Protein AF-D5DKE1-F1 (afdb_monomer_lite)

Foldseek 3Di:
DKDDKDKFFQAPQQKTADDPVLCVLLVHDAFFKWKWADDPQKTKTHGDDPPDDDPPRIDIWGQHPRRMTHDDPVNCVVQVPDGGFMKMWMQDPSIIIIGGDDPVCCVPVPPVVVPPFDKFFCAAFKTADDQVRQVVLPHHAFFKWFWWAAPVRWIKIAGDDPDPDDPDNTHGPPDMDGQHPRRMDGDDPVSCVVLVRGGRFMWGWDDDNSMTTTDTDPDPVVVVVVVVVVVVVVVVVVVVD

Radius of gyration: 27.47 Å; chains: 1; bounding box: 60×48×75 Å

Structure (mmCIF, N/CA/C/O backbone):
data_AF-D5DKE1-F1
#
_entry.id   AF-D5DKE1-F1
#
loop_
_atom_site.group_PDB
_atom_site.id
_atom_site.type_symbol
_atom_site.label_atom_id
_atom_site.label_alt_id
_atom_site.label_comp_id
_atom_site.label_asym_id
_atom_site.label_entity_id
_atom_site.label_seq_id
_atom_site.pdbx_PDB_ins_code
_atom_site.Cartn_x
_atom_site.Cartn_y
_atom_site.Cartn_z
_atom_site.occupancy
_atom_site.B_iso_or_equiv
_atom_site.auth_seq_id
_atom_site.auth_comp_id
_atom_site.auth_asym_id
_atom_site.auth_atom_id
_atom_site.pdbx_PDB_model_num
ATOM 1 N N . MET A 1 1 ? 3.052 14.737 -26.002 1.00 47.91 1 MET A N 1
ATOM 2 C CA . MET A 1 1 ? 2.324 13.709 -25.216 1.00 47.91 1 MET A CA 1
ATOM 3 C C . MET A 1 1 ? 3.345 12.983 -24.353 1.00 47.91 1 MET A C 1
ATOM 5 O O . MET A 1 1 ? 4.353 12.572 -24.910 1.00 47.91 1 MET A O 1
ATOM 9 N N . ARG A 1 2 ? 3.145 12.892 -23.031 1.00 56.34 2 ARG A N 1
ATOM 10 C CA . ARG A 1 2 ? 4.043 12.164 -22.113 1.00 56.34 2 ARG A CA 1
ATOM 11 C C . ARG A 1 2 ? 3.396 10.829 -21.758 1.00 56.34 2 ARG A C 1
ATOM 13 O O . ARG A 1 2 ? 2.231 10.823 -21.363 1.00 56.34 2 ARG A O 1
ATOM 20 N N . THR A 1 3 ? 4.108 9.721 -21.933 1.00 72.06 3 THR A N 1
ATOM 21 C CA . THR A 1 3 ? 3.588 8.393 -21.566 1.00 72.06 3 THR A CA 1
ATOM 22 C C . THR A 1 3 ? 3.521 8.198 -20.055 1.00 72.06 3 THR A C 1
ATOM 24 O O . THR A 1 3 ? 4.113 8.950 -19.273 1.00 72.06 3 THR A O 1
ATOM 27 N N . LYS A 1 4 ? 2.793 7.155 -19.637 1.00 75.25 4 LYS A N 1
ATOM 28 C CA . LYS A 1 4 ? 2.893 6.623 -18.279 1.00 75.25 4 LYS A CA 1
ATOM 29 C C . LYS A 1 4 ? 4.349 6.217 -18.014 1.00 75.25 4 LYS A C 1
ATOM 31 O O . LYS A 1 4 ? 5.007 5.669 -18.892 1.00 75.25 4 LYS A O 1
ATOM 36 N N . LYS A 1 5 ? 4.822 6.525 -16.808 1.00 83.38 5 LYS A N 1
ATOM 37 C CA . LYS A 1 5 ? 6.156 6.174 -16.317 1.00 83.38 5 LYS A CA 1
ATOM 38 C C . LYS A 1 5 ? 6.350 4.658 -16.313 1.00 83.38 5 LYS A C 1
ATOM 40 O O . LYS A 1 5 ? 5.493 3.964 -15.768 1.00 83.38 5 LYS A O 1
ATOM 45 N N . GLU A 1 6 ? 7.491 4.198 -16.813 1.00 87.31 6 GLU A N 1
ATOM 46 C CA . GLU A 1 6 ? 7.987 2.832 -16.614 1.00 87.31 6 GLU A CA 1
ATOM 47 C C . GLU A 1 6 ? 9.250 2.865 -15.744 1.00 87.31 6 GLU A C 1
ATOM 49 O O . GLU A 1 6 ? 10.017 3.829 -15.788 1.00 87.31 6 GLU A O 1
ATOM 54 N N . GLU A 1 7 ? 9.451 1.840 -14.919 1.00 89.81 7 GLU A N 1
ATOM 55 C CA . GLU A 1 7 ? 10.637 1.703 -14.066 1.00 89.81 7 GLU A CA 1
ATOM 56 C C . GLU A 1 7 ? 11.422 0.462 -14.491 1.00 89.81 7 GLU A C 1
ATOM 58 O O . GLU A 1 7 ? 10.843 -0.606 -14.693 1.00 89.81 7 GLU A O 1
ATOM 63 N N . CYS A 1 8 ? 12.743 0.580 -14.599 1.00 88.88 8 CYS A N 1
ATOM 64 C CA . CYS A 1 8 ? 13.607 -0.577 -14.802 1.00 88.88 8 CYS A CA 1
ATOM 65 C C . CYS A 1 8 ? 14.885 -0.469 -13.970 1.00 88.88 8 CYS A C 1
ATOM 67 O O . CYS A 1 8 ? 15.198 0.579 -13.405 1.00 88.88 8 CYS A O 1
ATOM 69 N N . ILE A 1 9 ? 15.580 -1.595 -13.840 1.00 90.38 9 ILE A N 1
ATOM 70 C CA . ILE A 1 9 ? 16.804 -1.720 -13.052 1.00 90.38 9 ILE A CA 1
ATOM 71 C C . ILE A 1 9 ? 17.995 -1.714 -14.006 1.00 90.38 9 ILE A C 1
ATOM 73 O O . ILE A 1 9 ? 17.959 -2.374 -15.047 1.00 90.38 9 ILE A O 1
ATOM 77 N N . ILE A 1 10 ? 19.051 -0.993 -13.635 1.00 91.19 10 ILE A N 1
ATOM 78 C CA . ILE A 1 10 ? 20.347 -1.082 -14.306 1.00 91.19 10 ILE A CA 1
ATOM 79 C C . ILE A 1 10 ? 20.991 -2.412 -13.928 1.00 91.19 10 ILE A C 1
ATOM 81 O O . ILE A 1 10 ? 21.231 -2.674 -12.752 1.00 91.19 10 ILE A O 1
ATOM 85 N N . ASP A 1 11 ? 21.290 -3.259 -14.906 1.00 90.56 11 ASP A N 1
ATOM 86 C CA . ASP A 1 11 ? 21.956 -4.528 -14.615 1.00 90.56 11 ASP A CA 1
ATOM 87 C C . ASP A 1 11 ?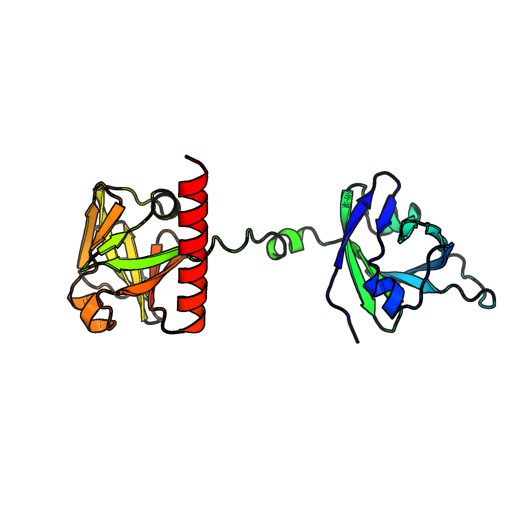 23.456 -4.360 -14.300 1.00 90.56 11 ASP A C 1
ATOM 89 O O . ASP A 1 11 ? 24.031 -3.274 -14.403 1.00 90.56 11 ASP A O 1
ATOM 93 N N . GLU A 1 12 ? 24.121 -5.457 -13.934 1.00 92.25 12 GLU A N 1
ATOM 94 C CA . GLU A 1 12 ? 25.559 -5.471 -13.616 1.00 92.25 12 GLU A CA 1
ATOM 95 C C . GLU A 1 12 ? 26.450 -4.917 -14.739 1.00 92.25 12 GLU A C 1
ATOM 97 O O . GLU A 1 12 ? 27.535 -4.394 -14.480 1.00 92.25 12 GLU A O 1
ATOM 102 N N . MET A 1 13 ? 25.992 -4.992 -15.992 1.00 91.50 13 MET A N 1
ATOM 103 C CA . MET A 1 13 ? 26.720 -4.515 -17.167 1.00 91.50 13 MET A CA 1
ATOM 104 C C . MET A 1 13 ? 26.411 -3.049 -17.505 1.00 91.50 13 MET A C 1
ATOM 106 O O . MET A 1 13 ? 26.960 -2.510 -18.470 1.00 91.50 13 MET A O 1
ATOM 110 N N . GLY A 1 14 ? 25.557 -2.380 -16.728 1.00 92.00 14 GLY A N 1
ATOM 111 C CA . GLY A 1 14 ? 25.112 -1.020 -17.008 1.00 92.00 14 GLY A CA 1
ATOM 112 C C . GLY A 1 14 ? 24.054 -0.945 -18.108 1.00 92.00 14 GLY A C 1
ATOM 113 O O . GLY A 1 14 ? 23.941 0.095 -18.756 1.00 92.00 14 GLY A O 1
ATOM 114 N N . ARG A 1 15 ? 23.323 -2.035 -18.375 1.00 95.88 15 ARG A N 1
ATOM 115 C CA . ARG A 1 15 ? 22.241 -2.057 -19.365 1.00 95.88 15 ARG A CA 1
ATOM 116 C C . ARG A 1 15 ? 20.899 -1.739 -18.726 1.00 95.88 15 ARG A C 1
ATOM 118 O O . ARG A 1 15 ? 20.645 -2.118 -17.586 1.00 95.88 15 ARG A O 1
ATOM 125 N N . VAL A 1 16 ? 20.023 -1.120 -19.508 1.00 96.00 16 VAL A N 1
ATOM 126 C CA . VAL A 1 16 ? 18.613 -0.898 -19.167 1.00 96.00 16 VAL A CA 1
ATOM 127 C C . VAL A 1 16 ? 17.716 -1.529 -20.220 1.00 96.00 16 VAL A C 1
ATOM 129 O O . VAL A 1 16 ? 18.059 -1.545 -21.402 1.00 96.00 16 VAL A O 1
ATOM 132 N N . PHE A 1 17 ? 16.575 -2.063 -19.790 1.00 95.75 17 PHE A N 1
ATOM 133 C CA . PHE A 1 17 ? 15.553 -2.606 -20.682 1.00 95.75 17 PHE A CA 1
ATOM 134 C C . PHE A 1 17 ? 14.634 -1.488 -21.179 1.00 95.75 17 PHE A C 1
ATOM 136 O O . PHE A 1 17 ? 14.123 -0.707 -20.373 1.00 95.75 17 PHE A O 1
ATOM 143 N N . LEU A 1 18 ? 14.416 -1.430 -22.493 1.00 93.88 18 LEU A N 1
ATOM 144 C CA . LEU A 1 18 ? 13.493 -0.509 -23.144 1.00 93.88 18 LEU A CA 1
ATOM 145 C C . LEU A 1 18 ? 12.131 -1.201 -23.324 1.00 93.88 18 LEU A C 1
ATOM 147 O O . LEU A 1 18 ? 12.044 -2.200 -24.044 1.00 93.88 18 LEU A O 1
ATOM 151 N N . PRO A 1 19 ? 11.054 -0.696 -22.693 1.00 93.62 19 PRO A N 1
ATOM 152 C CA . PRO A 1 19 ? 9.725 -1.279 -22.824 1.00 93.62 19 PRO A CA 1
ATOM 153 C C . PRO A 1 19 ? 9.267 -1.348 -24.281 1.00 93.62 19 PRO A C 1
ATOM 155 O O . PRO A 1 19 ? 9.413 -0.388 -25.036 1.00 93.62 19 PRO A O 1
ATOM 158 N N . SER A 1 20 ? 8.625 -2.452 -24.661 1.00 89.69 20 SER A N 1
ATOM 159 C CA . SER A 1 20 ? 8.112 -2.668 -26.021 1.00 89.69 20 SER A CA 1
ATOM 160 C C . SER A 1 20 ? 7.147 -1.569 -26.477 1.00 89.69 20 SER A C 1
ATOM 162 O O . SER A 1 20 ? 7.215 -1.134 -27.622 1.00 89.69 20 SER A O 1
ATOM 164 N N . LEU A 1 21 ? 6.308 -1.049 -25.575 1.00 90.88 21 LEU A N 1
ATOM 165 C CA . LEU A 1 21 ? 5.453 0.105 -25.869 1.00 90.88 21 LEU A CA 1
ATOM 166 C C . LEU A 1 21 ? 6.270 1.363 -26.202 1.00 90.88 21 LEU A C 1
ATOM 168 O O . LEU A 1 21 ? 5.876 2.141 -27.064 1.00 90.88 21 LEU A O 1
ATOM 172 N N . PHE A 1 22 ? 7.398 1.588 -25.528 1.00 93.38 22 PHE A N 1
ATOM 173 C CA . PHE A 1 22 ? 8.221 2.774 -25.769 1.00 93.38 22 PHE A CA 1
ATOM 174 C C . PHE A 1 22 ? 8.930 2.655 -27.110 1.00 93.38 22 PHE A C 1
ATOM 176 O O . PHE A 1 22 ? 8.852 3.589 -27.896 1.00 93.38 22 PHE A O 1
ATOM 183 N N . MET A 1 23 ? 9.479 1.473 -27.406 1.00 91.50 23 MET A N 1
ATOM 184 C CA . MET A 1 23 ? 10.037 1.131 -28.717 1.00 91.50 23 MET A CA 1
ATOM 185 C C . MET A 1 23 ? 9.029 1.402 -29.848 1.00 91.50 23 MET A C 1
ATOM 187 O O . MET A 1 23 ? 9.354 2.080 -30.818 1.00 91.50 23 MET A O 1
ATOM 191 N N . GLN A 1 24 ? 7.768 0.979 -29.687 1.00 91.06 24 GLN A N 1
ATOM 192 C CA . GLN A 1 24 ? 6.697 1.256 -30.655 1.00 91.06 24 GLN A CA 1
ATOM 193 C C . GLN A 1 24 ? 6.408 2.755 -30.818 1.00 91.06 24 GLN A C 1
ATOM 195 O O . GLN A 1 24 ? 6.237 3.237 -31.937 1.00 91.06 24 GLN A O 1
ATOM 200 N N . LEU A 1 25 ? 6.343 3.504 -29.714 1.00 89.94 25 LEU A N 1
ATOM 201 C CA . LEU A 1 25 ? 6.021 4.935 -29.733 1.00 89.94 25 LEU A CA 1
ATOM 202 C C . LEU A 1 25 ? 7.147 5.801 -30.307 1.00 89.94 25 LEU A C 1
ATOM 204 O O . LEU A 1 25 ? 6.865 6.872 -30.843 1.00 89.94 25 LEU A O 1
ATOM 208 N N . THR A 1 26 ? 8.393 5.348 -30.199 1.00 90.25 26 THR A N 1
ATOM 209 C CA . THR A 1 26 ? 9.572 6.022 -30.759 1.00 90.25 26 THR A CA 1
ATOM 210 C C . THR A 1 26 ? 10.018 5.428 -32.093 1.00 90.25 26 THR A C 1
ATOM 212 O O . THR A 1 26 ? 10.999 5.896 -32.658 1.00 90.25 26 THR A O 1
ATOM 215 N N . LYS A 1 27 ? 9.300 4.417 -32.608 1.00 92.75 27 LYS A N 1
ATOM 216 C CA . LYS A 1 27 ? 9.634 3.680 -33.841 1.00 92.75 27 LYS A CA 1
ATOM 217 C C . LYS A 1 27 ? 11.057 3.107 -33.828 1.00 92.75 27 LYS A C 1
ATOM 219 O O . LYS A 1 27 ? 11.714 3.084 -34.860 1.00 92.75 27 LYS A O 1
ATOM 224 N N . LEU A 1 28 ? 11.517 2.690 -32.652 1.00 92.38 28 LEU A N 1
ATOM 225 C CA . LEU A 1 28 ? 12.786 1.994 -32.488 1.00 92.38 28 LEU A CA 1
ATOM 226 C C . LEU A 1 28 ? 12.558 0.487 -32.581 1.00 92.38 28 LEU A C 1
ATOM 228 O O . LEU A 1 28 ? 11.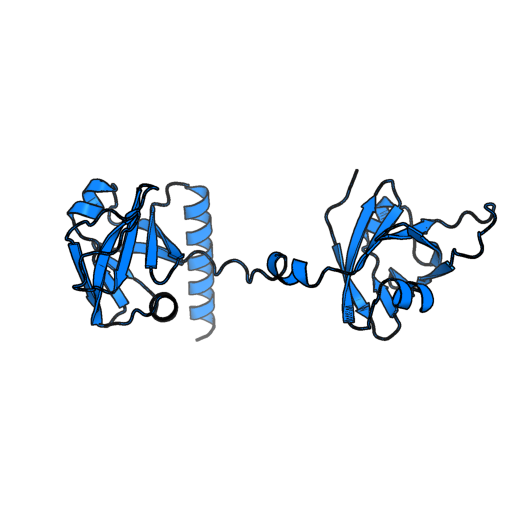559 -0.038 -32.081 1.00 92.38 28 LEU A O 1
ATOM 232 N N . GLU A 1 29 ? 13.532 -0.211 -33.144 1.00 93.94 29 GLU A N 1
ATOM 233 C CA . GLU A 1 29 ? 13.587 -1.660 -33.255 1.00 93.94 29 GLU A CA 1
ATOM 234 C C . GLU A 1 29 ? 14.881 -2.217 -32.644 1.00 93.94 29 GLU A C 1
ATOM 236 O O . GLU A 1 29 ? 15.844 -1.512 -32.331 1.00 93.94 29 GLU A O 1
ATOM 241 N N . THR A 1 30 ? 14.907 -3.528 -32.410 1.00 93.50 30 THR A N 1
ATOM 242 C CA . THR A 1 30 ? 16.146 -4.202 -32.009 1.00 93.50 30 THR A CA 1
ATOM 243 C C . THR A 1 30 ? 17.182 -4.088 -33.123 1.00 93.50 30 THR A C 1
ATOM 245 O O . THR A 1 30 ? 16.852 -4.279 -34.290 1.00 93.50 30 THR A O 1
ATOM 248 N N . ASN A 1 31 ? 18.445 -3.905 -32.749 1.00 93.00 31 ASN A N 1
ATOM 249 C CA . ASN A 1 31 ? 19.592 -3.614 -33.614 1.00 93.00 31 ASN A CA 1
ATOM 250 C C . ASN A 1 31 ? 19.672 -2.179 -34.151 1.00 93.00 31 ASN A C 1
ATOM 252 O O . ASN A 1 31 ? 20.683 -1.845 -34.775 1.00 93.00 31 ASN A O 1
ATOM 256 N N . ASP A 1 32 ? 18.704 -1.313 -33.843 1.00 92.75 32 ASP A N 1
ATOM 257 C CA . ASP A 1 32 ? 18.836 0.107 -34.154 1.00 92.75 32 ASP A CA 1
ATOM 258 C C . ASP A 1 32 ? 20.006 0.726 -33.394 1.00 92.75 32 ASP A C 1
ATOM 260 O O . ASP A 1 32 ? 20.288 0.399 -32.233 1.00 92.75 32 ASP A O 1
ATOM 264 N N . LYS A 1 33 ? 20.686 1.659 -34.063 1.00 91.88 33 LYS A N 1
ATOM 265 C CA . LYS A 1 33 ? 21.630 2.564 -33.418 1.00 91.88 33 LYS A CA 1
ATOM 266 C C . LYS A 1 33 ? 20.863 3.759 -32.876 1.00 91.88 33 LYS A C 1
ATOM 268 O O . LYS A 1 33 ? 20.107 4.409 -33.592 1.00 91.88 33 LYS A O 1
ATOM 273 N N . VAL A 1 34 ? 21.135 4.092 -31.628 1.00 92.25 34 VAL A N 1
ATOM 274 C CA . VAL A 1 34 ? 20.576 5.262 -30.965 1.00 92.25 34 VAL A CA 1
ATOM 275 C C . VAL A 1 34 ? 21.680 6.104 -30.359 1.00 92.25 34 VAL A C 1
ATOM 277 O O . VAL A 1 34 ? 22.756 5.608 -30.001 1.00 92.25 34 VAL A O 1
ATOM 280 N N . PHE A 1 35 ? 21.398 7.389 -30.236 1.00 89.6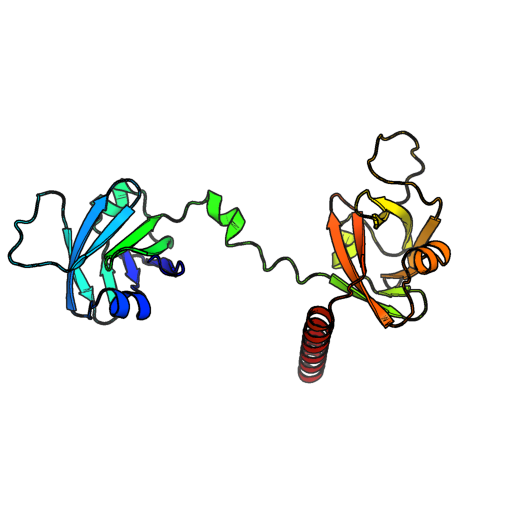9 35 PHE A N 1
ATOM 281 C CA . PHE A 1 35 ? 22.220 8.318 -29.494 1.00 89.69 35 PHE A CA 1
ATOM 282 C C . PHE A 1 35 ? 21.782 8.377 -28.037 1.00 89.69 35 PHE A C 1
ATOM 284 O O . PHE A 1 35 ? 20.592 8.458 -27.745 1.00 89.69 35 PHE A O 1
ATOM 291 N N . LEU A 1 36 ? 22.761 8.406 -27.135 1.00 91.06 36 LEU A N 1
ATOM 292 C CA . LEU A 1 36 ? 22.582 8.800 -25.749 1.00 91.06 36 LEU A CA 1
ATOM 293 C C . LEU A 1 36 ? 23.268 10.137 -25.515 1.00 91.06 36 LEU A C 1
ATOM 295 O O . LEU A 1 36 ? 24.461 10.285 -25.797 1.00 91.06 36 LEU A O 1
ATOM 299 N N . ARG A 1 37 ? 22.525 11.091 -24.960 1.00 86.06 37 ARG A N 1
ATOM 300 C CA . ARG A 1 37 ? 23.049 12.404 -24.575 1.00 86.06 37 ARG A CA 1
ATOM 301 C C . ARG A 1 37 ? 22.497 12.848 -23.228 1.00 86.06 37 ARG A C 1
ATOM 303 O O . ARG A 1 37 ? 21.360 12.531 -22.889 1.00 86.06 37 ARG A O 1
ATOM 310 N N . SER A 1 38 ? 23.311 13.596 -22.495 1.00 84.88 38 SER A N 1
ATOM 311 C CA . SER A 1 38 ? 22.908 14.300 -21.278 1.00 84.88 38 SER A CA 1
ATOM 312 C C . SER A 1 38 ? 22.144 15.579 -21.645 1.00 84.88 38 SER A C 1
ATOM 314 O O . SER A 1 38 ? 22.505 16.271 -22.600 1.00 84.88 38 SER A O 1
ATOM 316 N N . CYS A 1 39 ? 21.059 15.860 -20.927 1.00 80.06 39 CYS A N 1
ATOM 317 C CA . CYS A 1 39 ? 20.238 17.059 -21.061 1.00 80.06 39 CYS A CA 1
ATOM 318 C C . CYS A 1 39 ? 19.597 17.364 -19.703 1.00 80.06 39 CYS A C 1
ATOM 320 O O . CYS A 1 39 ? 18.639 16.697 -19.310 1.00 80.06 39 CYS A O 1
ATOM 322 N N . ASP A 1 40 ? 20.132 18.352 -18.984 1.00 81.75 40 ASP A N 1
ATOM 323 C CA . ASP A 1 40 ? 19.776 18.629 -17.587 1.00 81.75 40 ASP A CA 1
ATOM 324 C C . ASP A 1 40 ? 19.804 17.332 -16.744 1.00 81.75 40 ASP A C 1
ATOM 326 O O . ASP A 1 40 ? 20.755 16.549 -16.816 1.00 81.75 40 ASP A O 1
ATOM 330 N N . ASP A 1 41 ? 18.728 17.044 -16.014 1.00 81.31 41 ASP A N 1
ATOM 331 C CA . ASP A 1 41 ? 18.575 15.847 -15.179 1.00 81.31 41 ASP A CA 1
ATOM 332 C C . ASP A 1 41 ? 18.213 14.570 -15.969 1.00 81.31 41 ASP A C 1
ATOM 334 O O . ASP A 1 41 ? 17.868 13.544 -15.374 1.00 81.31 41 ASP A O 1
ATOM 338 N N . TRP A 1 42 ? 18.276 14.603 -17.304 1.00 88.19 42 TRP A N 1
ATOM 339 C CA . TRP A 1 42 ? 17.808 13.522 -18.170 1.00 88.19 42 TRP A CA 1
ATOM 340 C C . TRP A 1 42 ? 18.891 12.990 -19.103 1.00 88.19 42 TRP A C 1
ATOM 342 O O . TRP A 1 42 ? 19.618 13.732 -19.760 1.00 88.19 42 TRP A O 1
ATOM 352 N N . ILE A 1 43 ? 18.911 11.671 -19.251 1.00 90.56 43 ILE A N 1
ATOM 353 C CA . ILE A 1 43 ? 19.578 10.979 -20.346 1.00 90.56 43 ILE A CA 1
ATOM 354 C C . ILE A 1 43 ? 18.540 10.750 -21.442 1.00 90.56 43 ILE A C 1
ATOM 356 O O . ILE A 1 43 ? 17.531 10.079 -21.229 1.00 90.56 43 ILE A O 1
ATOM 360 N N . ILE A 1 44 ? 18.785 11.305 -22.621 1.00 90.19 44 ILE A N 1
ATOM 361 C CA . ILE A 1 44 ? 17.916 11.160 -23.790 1.00 90.19 44 ILE A CA 1
ATOM 362 C C . ILE A 1 44 ? 18.443 10.015 -24.647 1.00 90.19 44 ILE A C 1
ATOM 364 O O . ILE A 1 44 ? 19.639 9.968 -24.926 1.00 90.19 44 ILE A O 1
ATOM 368 N N . ILE A 1 45 ? 17.544 9.126 -25.062 1.00 92.75 45 ILE A N 1
ATOM 369 C CA . ILE A 1 45 ? 17.766 8.010 -25.977 1.00 92.75 45 ILE A CA 1
ATOM 370 C C . ILE A 1 45 ? 16.890 8.261 -27.208 1.00 92.75 45 ILE A C 1
ATOM 372 O O . ILE A 1 45 ? 15.659 8.246 -27.119 1.00 92.75 45 ILE A O 1
ATOM 376 N N . ASP A 1 46 ? 17.528 8.515 -28.345 1.00 87.06 46 ASP A N 1
ATOM 377 C CA . ASP A 1 46 ? 16.838 8.883 -29.583 1.00 87.06 46 ASP A CA 1
ATOM 378 C C . ASP A 1 46 ? 17.488 8.239 -30.809 1.00 87.06 46 ASP A C 1
ATOM 380 O O . ASP A 1 46 ? 18.646 7.813 -30.765 1.00 87.06 46 ASP A O 1
ATOM 384 N N . HIS A 1 47 ? 16.740 8.169 -31.905 1.00 83.88 47 HIS A N 1
ATOM 385 C CA . HIS A 1 47 ? 17.198 7.596 -33.158 1.00 83.88 47 HIS A CA 1
ATOM 386 C C . HIS A 1 47 ? 18.467 8.298 -33.660 1.00 83.88 47 HIS A C 1
ATOM 388 O O . HIS A 1 47 ? 18.593 9.524 -33.633 1.00 83.88 47 HIS A O 1
ATOM 394 N N . HIS A 1 48 ? 19.416 7.508 -34.154 1.00 75.19 48 HIS A N 1
ATOM 395 C CA . HIS A 1 48 ? 20.600 8.031 -34.814 1.00 75.19 48 HIS A CA 1
ATOM 396 C C . HIS A 1 48 ? 20.334 8.259 -36.302 1.00 75.19 48 HIS A C 1
ATOM 398 O O . HIS A 1 48 ? 20.258 7.298 -37.064 1.00 75.19 48 HIS A O 1
ATOM 404 N N . ASP A 1 49 ? 20.233 9.512 -36.750 1.00 70.19 49 ASP A N 1
ATOM 405 C CA . ASP A 1 49 ? 20.350 9.823 -38.181 1.00 70.19 49 ASP A CA 1
ATOM 406 C C . ASP A 1 49 ? 21.837 9.862 -38.564 1.00 70.19 49 ASP A C 1
ATOM 408 O O . ASP A 1 49 ? 22.597 10.694 -38.066 1.00 70.19 49 ASP A O 1
ATOM 412 N N . GLU A 1 50 ? 22.264 8.942 -39.435 1.00 66.19 50 GLU A N 1
ATOM 413 C CA . GLU A 1 50 ? 23.657 8.830 -39.889 1.00 66.19 50 GLU A CA 1
ATOM 414 C C . GLU A 1 50 ? 24.170 10.073 -40.636 1.00 66.19 50 GLU A C 1
ATOM 416 O O . GLU A 1 50 ? 25.379 10.234 -40.794 1.00 66.19 50 GLU A O 1
ATOM 421 N N . ASN A 1 51 ? 23.275 10.987 -41.020 1.00 66.38 51 ASN A N 1
ATOM 422 C CA . ASN A 1 51 ? 23.612 12.233 -41.704 1.00 66.38 51 ASN A CA 1
ATOM 423 C C . ASN A 1 51 ? 23.861 13.420 -40.758 1.00 66.38 51 ASN A C 1
ATOM 425 O O . ASN A 1 51 ? 24.247 14.495 -41.222 1.00 66.38 51 ASN A O 1
ATOM 429 N N . VAL A 1 52 ? 23.646 13.260 -39.447 1.00 58.84 52 VAL A N 1
ATOM 430 C CA . VAL A 1 52 ? 23.831 14.337 -38.464 1.00 58.84 52 VAL A CA 1
ATOM 431 C C . VAL A 1 52 ? 25.220 14.222 -37.824 1.00 58.84 52 VAL A C 1
ATOM 433 O O . VAL A 1 52 ? 25.526 13.198 -37.210 1.00 58.84 52 VAL A O 1
ATOM 436 N N . PRO A 1 53 ? 26.082 15.258 -37.924 1.00 58.81 53 PRO A N 1
ATOM 437 C CA . PRO A 1 53 ? 27.380 15.263 -37.263 1.00 58.81 53 PRO A CA 1
ATOM 438 C C . PRO A 1 53 ? 27.213 15.066 -35.760 1.00 58.81 53 PRO A C 1
ATOM 440 O O . PRO A 1 53 ? 26.493 15.820 -35.109 1.00 58.81 53 PRO A O 1
ATOM 443 N N . VAL A 1 54 ? 27.896 14.064 -35.216 1.00 61.34 54 VAL A N 1
ATOM 444 C CA . VAL A 1 54 ? 27.804 13.697 -33.802 1.00 61.34 54 VAL A CA 1
ATOM 445 C C . VAL A 1 54 ? 28.703 14.628 -32.988 1.00 61.34 54 VAL A C 1
ATOM 447 O O . VAL A 1 54 ? 29.927 14.567 -33.135 1.00 61.34 54 VAL A O 1
ATOM 450 N N . PRO A 1 55 ? 28.155 15.498 -32.125 1.00 63.59 55 PRO A N 1
ATOM 451 C CA . PRO A 1 55 ? 28.954 16.252 -31.173 1.00 63.59 55 PRO A CA 1
ATOM 452 C C . PRO A 1 55 ? 29.726 15.304 -30.245 1.00 63.59 55 PRO A C 1
ATOM 454 O O . PRO A 1 55 ? 29.258 14.217 -29.913 1.00 63.59 55 PRO A O 1
ATOM 457 N N . SER A 1 56 ? 30.882 15.745 -29.750 1.00 59.88 56 SER A N 1
ATOM 458 C CA . SER A 1 56 ? 31.798 14.948 -28.913 1.00 59.88 56 SER A CA 1
ATOM 459 C C . SER A 1 56 ? 31.202 14.394 -27.608 1.00 59.88 56 SER A C 1
ATOM 461 O O . SER A 1 56 ? 31.802 13.524 -26.985 1.00 59.88 56 SER A O 1
ATOM 463 N N . HIS A 1 57 ? 30.037 14.888 -27.189 1.00 65.25 57 HIS A N 1
ATOM 464 C CA . HIS A 1 57 ? 29.335 14.523 -25.957 1.00 65.25 57 HIS A CA 1
ATOM 465 C C . HIS A 1 57 ? 28.154 13.560 -26.180 1.00 65.25 57 HIS A C 1
ATOM 467 O O . HIS A 1 57 ? 27.387 13.308 -25.250 1.00 65.25 57 HIS A O 1
ATOM 473 N N . ILE A 1 58 ? 27.989 13.026 -27.395 1.00 75.69 58 ILE A N 1
ATOM 474 C CA . ILE A 1 58 ? 26.939 12.056 -27.716 1.00 75.69 58 ILE A CA 1
ATOM 475 C C . ILE A 1 58 ? 27.539 10.654 -27.876 1.00 75.69 58 ILE A C 1
ATOM 477 O O . ILE A 1 58 ? 28.539 10.449 -28.563 1.00 75.69 58 ILE A O 1
ATOM 481 N N . PHE A 1 59 ? 26.902 9.662 -27.256 1.00 86.06 59 PHE A N 1
ATOM 482 C CA . PHE A 1 59 ? 27.299 8.260 -27.342 1.00 86.06 59 PHE A CA 1
ATOM 483 C C . PHE A 1 59 ? 26.385 7.496 -28.287 1.00 86.06 59 PHE A C 1
ATOM 485 O O . PHE A 1 59 ? 25.172 7.596 -28.177 1.00 86.06 59 PHE A O 1
ATOM 492 N N . ILE A 1 60 ? 26.947 6.663 -29.158 1.00 89.94 60 ILE A N 1
ATOM 493 C CA . ILE A 1 60 ? 26.160 5.772 -30.018 1.00 89.94 60 ILE A CA 1
ATOM 494 C C . ILE A 1 60 ? 26.128 4.384 -29.392 1.00 89.94 60 ILE A C 1
ATOM 496 O O . ILE A 1 60 ? 27.177 3.845 -29.016 1.00 89.94 60 ILE A O 1
ATOM 500 N N . ARG A 1 61 ? 24.944 3.787 -29.275 1.00 93.69 61 ARG A N 1
ATOM 501 C CA . ARG A 1 61 ? 24.774 2.400 -28.829 1.00 93.69 61 ARG A CA 1
ATOM 502 C C . ARG A 1 61 ? 23.739 1.690 -29.676 1.00 93.69 61 ARG A C 1
ATOM 504 O O . ARG A 1 61 ? 22.825 2.309 -30.200 1.00 93.69 61 ARG A O 1
ATOM 511 N N . THR A 1 62 ? 23.899 0.381 -29.775 1.00 95.00 62 THR A N 1
ATOM 512 C CA . THR A 1 62 ? 22.940 -0.494 -30.438 1.00 95.00 62 THR A CA 1
ATOM 513 C C . THR A 1 62 ? 21.986 -1.068 -29.402 1.00 95.00 62 THR A C 1
ATOM 515 O O . THR A 1 62 ? 22.429 -1.498 -28.333 1.00 95.00 62 THR A O 1
ATOM 518 N N . ILE A 1 63 ? 20.694 -1.077 -29.720 1.00 95.81 63 ILE A N 1
ATOM 519 C CA . ILE A 1 63 ? 19.686 -1.794 -28.941 1.00 95.81 63 ILE A CA 1
ATOM 520 C C . ILE A 1 63 ? 19.870 -3.285 -29.216 1.00 95.81 63 ILE A C 1
ATOM 522 O O . ILE A 1 63 ? 19.848 -3.710 -30.367 1.00 95.81 63 ILE A O 1
ATOM 526 N N . ASP A 1 64 ? 20.094 -4.093 -28.185 1.00 93.62 64 ASP A N 1
ATOM 527 C CA . ASP A 1 64 ? 20.306 -5.525 -28.380 1.00 93.62 64 ASP A CA 1
ATOM 528 C C . ASP A 1 64 ? 19.005 -6.268 -28.746 1.00 93.62 64 ASP A C 1
ATOM 530 O O . ASP A 1 64 ? 17.901 -5.726 -28.706 1.00 93.62 64 ASP A O 1
ATOM 534 N N . HIS A 1 65 ? 19.132 -7.548 -29.095 1.00 93.75 65 HIS A N 1
ATOM 535 C CA . HIS A 1 65 ?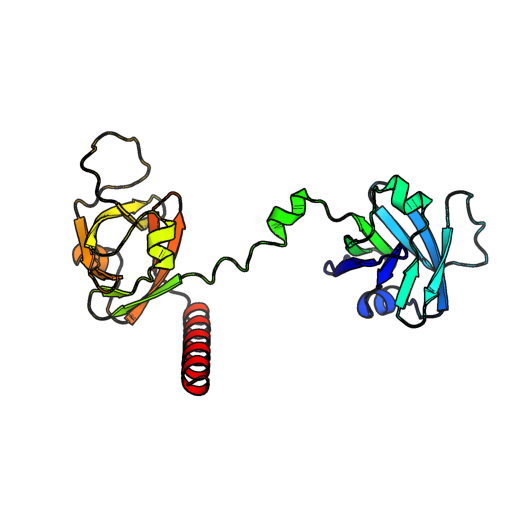 18.006 -8.421 -29.448 1.00 93.75 65 HIS A CA 1
ATOM 536 C C . HIS A 1 65 ? 16.992 -8.641 -28.308 1.00 93.75 65 HIS A C 1
ATOM 538 O O . HIS A 1 65 ? 15.919 -9.188 -28.546 1.00 93.75 65 HIS A O 1
ATOM 544 N N . MET A 1 66 ? 17.324 -8.250 -27.074 1.00 92.31 66 MET A N 1
ATOM 545 C CA . MET A 1 66 ? 16.433 -8.292 -25.912 1.00 92.31 66 MET A CA 1
ATOM 546 C C . MET A 1 66 ? 15.864 -6.905 -25.579 1.00 92.31 66 MET A C 1
ATOM 548 O O . MET A 1 66 ? 15.374 -6.704 -24.468 1.00 92.31 66 MET A O 1
ATOM 552 N N . SER A 1 67 ? 15.950 -5.942 -26.501 1.00 93.44 67 SER A N 1
ATOM 553 C CA . SER A 1 67 ? 15.527 -4.553 -26.299 1.00 93.44 67 SER A CA 1
ATOM 554 C C . SER A 1 67 ? 16.252 -3.856 -25.146 1.00 93.44 67 SER A C 1
ATOM 556 O O . SER A 1 67 ? 15.673 -3.023 -24.450 1.00 93.44 67 SER A O 1
ATOM 558 N N . ARG A 1 68 ? 17.522 -4.191 -24.901 1.00 95.88 68 ARG A N 1
ATOM 559 C CA . ARG A 1 68 ? 18.345 -3.522 -23.887 1.00 95.88 68 ARG A CA 1
ATOM 560 C C . ARG A 1 68 ? 19.381 -2.622 -24.526 1.00 95.88 68 ARG A C 1
ATOM 562 O O . ARG A 1 68 ? 19.884 -2.892 -25.613 1.00 95.88 68 ARG A O 1
ATOM 569 N N . ILE A 1 69 ? 19.776 -1.597 -23.788 1.00 96.25 69 ILE A N 1
ATOM 570 C CA . ILE A 1 69 ? 20.818 -0.665 -24.202 1.00 96.25 69 ILE A CA 1
ATOM 571 C C . ILE A 1 69 ? 21.827 -0.448 -23.083 1.00 96.25 69 ILE A C 1
ATOM 573 O O . ILE A 1 69 ? 21.460 -0.323 -21.919 1.00 96.25 69 ILE A O 1
ATOM 577 N N . VAL A 1 70 ? 23.113 -0.408 -23.437 1.00 95.94 70 VAL A N 1
ATOM 578 C CA . VAL A 1 70 ? 24.205 -0.119 -22.497 1.00 95.94 70 VAL A CA 1
ATOM 579 C C . VAL A 1 70 ? 24.285 1.383 -22.252 1.00 95.94 70 VAL A C 1
ATOM 581 O O . VAL A 1 70 ? 24.574 2.133 -23.182 1.00 95.94 70 VAL A O 1
ATOM 584 N N . ILE A 1 71 ? 24.151 1.817 -21.001 1.00 95.62 71 ILE A N 1
ATOM 585 C CA . ILE A 1 71 ? 24.430 3.200 -20.612 1.00 95.62 71 ILE A CA 1
ATOM 586 C C . ILE A 1 71 ? 25.955 3.372 -20.465 1.00 95.62 71 ILE A C 1
ATOM 588 O O . ILE A 1 71 ? 26.583 2.674 -19.653 1.00 95.62 71 ILE A O 1
ATOM 592 N N . PRO A 1 72 ? 26.587 4.261 -21.260 1.00 93.69 72 PRO A N 1
ATOM 593 C CA . PRO A 1 72 ? 28.017 4.549 -21.181 1.00 93.69 72 PRO A CA 1
ATOM 594 C C . PRO A 1 72 ? 28.466 4.843 -19.751 1.00 93.69 72 PRO A C 1
ATOM 596 O O . PRO A 1 72 ? 27.761 5.513 -19.005 1.00 93.69 72 PRO A O 1
ATOM 599 N N . LYS A 1 73 ? 29.659 4.365 -19.379 1.00 90.94 73 LYS A N 1
ATOM 600 C CA . LYS A 1 73 ? 30.185 4.539 -18.019 1.00 90.94 73 LYS A CA 1
ATOM 601 C C . LYS A 1 73 ? 30.254 6.014 -17.608 1.00 90.94 73 LYS A C 1
ATOM 603 O O . LYS A 1 73 ? 29.815 6.325 -16.519 1.00 90.94 73 LYS A O 1
ATOM 608 N N . SER A 1 74 ? 30.701 6.902 -18.495 1.00 89.38 74 SER A N 1
ATOM 609 C CA . SER A 1 74 ? 30.727 8.348 -18.239 1.00 89.38 74 SER A CA 1
ATOM 610 C C . SER A 1 74 ? 29.342 8.911 -17.913 1.00 89.38 74 SER A C 1
ATOM 612 O O . SER A 1 74 ? 29.196 9.559 -16.892 1.00 89.38 74 SER A O 1
ATOM 614 N N . LEU A 1 75 ? 28.305 8.570 -18.693 1.00 90.38 75 LEU A N 1
ATOM 615 C CA . LEU A 1 75 ? 26.929 8.977 -18.376 1.00 90.38 75 LEU A CA 1
ATOM 616 C C . LEU A 1 75 ? 26.432 8.353 -17.068 1.00 90.38 75 LEU A C 1
ATOM 618 O O . LEU A 1 75 ? 25.636 8.955 -16.363 1.00 90.38 75 LEU A O 1
ATOM 622 N N . ARG A 1 76 ? 26.870 7.141 -16.721 1.00 91.94 76 ARG A N 1
ATOM 623 C CA . ARG A 1 76 ? 26.534 6.572 -15.413 1.00 91.94 76 ARG A CA 1
ATOM 624 C C . ARG A 1 76 ? 27.213 7.328 -14.279 1.00 91.94 76 ARG A C 1
ATOM 626 O O . ARG A 1 76 ? 26.560 7.579 -13.277 1.00 91.94 76 ARG A O 1
ATOM 633 N N . ASP A 1 77 ? 28.471 7.710 -14.449 1.00 89.50 77 ASP A N 1
ATOM 634 C CA . ASP A 1 77 ? 29.227 8.466 -13.455 1.00 89.50 77 ASP A CA 1
ATOM 635 C C . ASP A 1 77 ? 28.625 9.878 -13.271 1.00 89.50 77 ASP A C 1
ATOM 637 O O . ASP A 1 77 ? 28.383 10.280 -12.135 1.00 89.50 77 ASP A O 1
ATOM 641 N N . ASP A 1 78 ? 28.270 10.568 -14.364 1.00 88.06 78 ASP A N 1
ATOM 642 C CA . ASP A 1 78 ? 27.661 11.913 -14.354 1.00 88.06 78 ASP A CA 1
ATOM 643 C C . ASP A 1 78 ? 26.312 11.958 -13.610 1.00 88.06 78 ASP A C 1
ATOM 645 O O . ASP A 1 78 ? 25.978 12.953 -12.971 1.00 88.06 78 ASP A O 1
ATOM 649 N N . TYR A 1 79 ? 25.540 10.870 -13.682 1.00 88.38 79 TYR A N 1
ATOM 650 C CA . TYR A 1 79 ? 24.219 10.737 -13.055 1.00 88.38 79 TYR A CA 1
ATOM 651 C C . TYR A 1 79 ? 24.235 9.846 -11.800 1.00 88.38 79 TYR A C 1
ATOM 653 O O . TYR A 1 79 ? 23.179 9.435 -11.310 1.00 88.38 79 TYR A O 1
ATOM 661 N N . GLU A 1 80 ? 25.425 9.509 -11.294 1.00 90.44 80 GLU A N 1
ATOM 662 C CA . GLU A 1 80 ? 25.652 8.634 -10.136 1.00 90.44 80 GLU A CA 1
ATOM 663 C C . GLU A 1 80 ? 24.903 7.282 -10.199 1.00 90.44 80 GLU A C 1
ATOM 665 O O . GLU A 1 80 ? 24.474 6.744 -9.175 1.00 90.44 80 GLU A O 1
ATOM 670 N N . LEU A 1 81 ? 24.716 6.726 -11.397 1.00 90.88 81 LEU A N 1
ATOM 671 C CA . LEU A 1 81 ? 23.996 5.480 -11.661 1.00 90.88 81 LEU A CA 1
ATOM 672 C C . LEU A 1 81 ? 24.860 4.250 -11.351 1.00 90.88 81 LEU A C 1
ATOM 674 O O . LEU A 1 81 ? 25.830 3.943 -12.054 1.00 90.88 81 LEU A O 1
ATOM 678 N N . LYS A 1 82 ? 24.468 3.486 -10.335 1.00 90.75 82 LYS A N 1
ATOM 679 C CA . LYS A 1 82 ? 25.134 2.245 -9.922 1.00 90.75 82 LYS A CA 1
ATOM 680 C C . LYS A 1 82 ? 24.413 1.014 -10.483 1.00 90.75 82 LYS A C 1
ATOM 682 O O . LYS A 1 82 ? 23.223 1.079 -10.791 1.00 90.75 82 LYS A O 1
ATOM 687 N N . PRO A 1 83 ? 25.108 -0.130 -10.625 1.00 88.31 83 PRO A N 1
ATOM 688 C CA . PRO A 1 83 ? 24.429 -1.405 -10.819 1.00 88.31 83 PRO A CA 1
ATOM 689 C C . PRO A 1 83 ? 23.330 -1.592 -9.772 1.00 88.31 83 PRO A C 1
ATOM 691 O O . PRO A 1 83 ? 23.537 -1.282 -8.599 1.00 88.31 83 PRO A O 1
ATOM 694 N N . PHE A 1 84 ? 22.191 -2.111 -10.212 1.00 86.56 84 PHE A N 1
ATOM 695 C CA . PHE A 1 84 ? 20.969 -2.314 -9.436 1.00 86.56 84 PHE A CA 1
ATOM 696 C C . PHE A 1 84 ? 20.197 -1.048 -9.035 1.00 86.56 84 PHE A C 1
ATOM 698 O O . PHE A 1 84 ? 19.153 -1.166 -8.390 1.00 86.56 84 PHE A O 1
ATOM 705 N N . ASP A 1 85 ? 20.630 0.143 -9.462 1.00 89.31 85 ASP A N 1
ATOM 706 C CA . ASP A 1 85 ? 19.816 1.350 -9.322 1.00 89.31 85 ASP A CA 1
ATOM 707 C C . ASP A 1 85 ? 18.564 1.259 -10.202 1.00 89.31 85 ASP A C 1
ATOM 709 O O . ASP A 1 85 ? 18.581 0.735 -11.322 1.00 89.31 85 ASP A O 1
ATOM 713 N N . TYR A 1 86 ? 17.470 1.826 -9.699 1.00 90.50 86 TYR A N 1
ATOM 714 C CA . TYR A 1 86 ? 16.258 2.025 -10.480 1.00 90.50 86 TYR A CA 1
ATOM 715 C C . TYR A 1 86 ? 16.369 3.301 -11.311 1.00 90.50 86 TYR A C 1
ATOM 717 O O . TYR A 1 86 ? 16.797 4.352 -10.826 1.00 90.50 86 TYR A O 1
ATOM 725 N N . VAL A 1 87 ? 15.884 3.229 -12.542 1.00 91.81 87 VAL A N 1
ATOM 726 C CA . VAL A 1 87 ? 15.709 4.378 -13.425 1.00 91.81 87 VAL A CA 1
ATOM 727 C C . VAL A 1 87 ? 14.251 4.513 -13.833 1.00 91.81 87 VAL A C 1
ATOM 729 O O . VAL A 1 87 ? 13.511 3.530 -13.927 1.00 91.81 87 VAL A O 1
ATOM 732 N N . GLU A 1 88 ? 13.836 5.752 -14.061 1.00 92.56 88 GLU A N 1
ATOM 733 C CA . GLU A 1 88 ? 12.516 6.084 -14.581 1.00 92.56 88 GLU A CA 1
ATOM 734 C C . GLU A 1 88 ? 12.632 6.397 -16.069 1.00 92.56 88 GLU A C 1
ATOM 736 O O . GLU A 1 88 ? 13.439 7.241 -16.463 1.00 92.56 88 GLU A O 1
ATOM 741 N N . LEU A 1 89 ? 11.808 5.736 -16.879 1.00 92.44 89 LEU A N 1
ATOM 742 C CA . LEU A 1 89 ? 11.718 5.940 -18.318 1.00 92.44 89 LEU A CA 1
ATOM 743 C C . LEU A 1 89 ? 10.402 6.640 -18.676 1.00 92.44 89 LEU A C 1
ATOM 745 O O . LEU A 1 89 ? 9.331 6.325 -18.141 1.00 92.44 89 LEU A O 1
ATOM 749 N N . TYR A 1 90 ? 10.470 7.532 -19.662 1.00 91.81 90 TYR A N 1
ATOM 750 C CA . TYR A 1 90 ? 9.314 8.172 -20.290 1.00 91.81 90 TYR A CA 1
ATOM 751 C C . TYR A 1 90 ? 9.511 8.261 -21.799 1.00 91.81 90 TYR A C 1
ATOM 753 O O . TYR A 1 90 ? 10.641 8.279 -22.274 1.00 91.81 90 TYR A O 1
ATOM 761 N N . VAL A 1 91 ? 8.414 8.415 -22.538 1.00 88.94 91 VAL A N 1
ATOM 762 C CA . VAL A 1 91 ? 8.453 8.928 -23.909 1.00 88.94 91 VAL A CA 1
ATOM 763 C C . VAL A 1 91 ? 7.958 10.367 -23.897 1.00 88.94 91 VAL A C 1
ATOM 765 O O . VAL A 1 91 ? 6.845 10.644 -23.432 1.00 88.94 91 VAL A O 1
ATOM 768 N N . VAL A 1 92 ? 8.786 11.277 -24.399 1.00 84.31 92 VAL A N 1
ATOM 769 C CA . VAL A 1 92 ? 8.481 12.699 -24.582 1.00 84.31 92 VAL A CA 1
ATOM 770 C C . VAL A 1 92 ? 8.846 13.046 -26.017 1.00 84.31 92 VAL A C 1
ATOM 772 O O . VAL A 1 92 ? 9.966 12.807 -26.436 1.00 84.31 92 VAL A O 1
ATOM 775 N N . GLU A 1 93 ? 7.884 13.558 -26.786 1.00 84.69 93 GL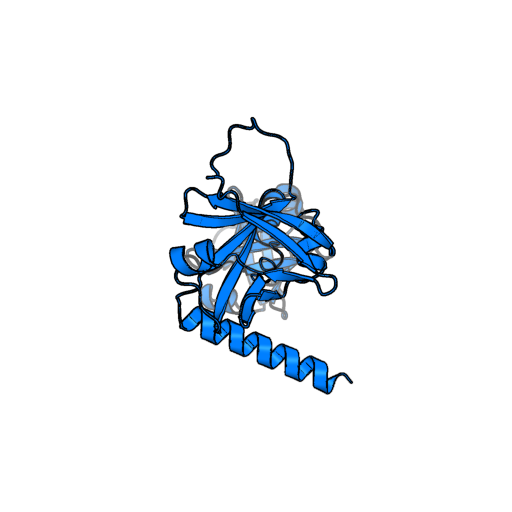U A N 1
ATOM 776 C CA . GLU A 1 93 ? 8.122 14.004 -28.173 1.00 84.69 93 GLU A CA 1
ATOM 777 C C . GLU A 1 93 ? 8.793 12.946 -29.077 1.00 84.69 93 GLU A C 1
ATOM 779 O O . GLU A 1 93 ? 9.633 13.274 -29.900 1.00 84.69 93 GLU A O 1
ATOM 784 N N . GLN A 1 94 ? 8.382 11.674 -28.953 1.00 85.81 94 GLN A N 1
ATOM 785 C CA . GLN A 1 94 ? 8.958 10.512 -29.667 1.00 85.81 94 GLN A CA 1
ATOM 786 C C . GLN A 1 94 ? 10.397 10.144 -29.264 1.00 85.81 94 GLN A C 1
ATOM 788 O O . GLN A 1 94 ? 10.982 9.263 -29.881 1.00 85.81 94 GLN A O 1
ATOM 793 N N . GLN A 1 95 ? 10.930 10.727 -28.191 1.00 88.38 95 GLN A N 1
ATOM 794 C CA . GLN A 1 95 ? 12.224 10.366 -27.614 1.00 88.38 95 GLN A CA 1
ATOM 795 C C . GLN A 1 95 ? 12.020 9.601 -26.309 1.00 88.38 95 GLN A C 1
ATOM 797 O O . GLN A 1 95 ? 11.127 9.937 -25.522 1.00 88.38 95 GLN A O 1
ATOM 802 N N . ILE A 1 96 ? 12.854 8.593 -26.051 1.00 92.56 96 ILE A N 1
ATOM 803 C CA . ILE A 1 96 ? 12.897 7.955 -24.735 1.00 92.56 96 ILE A CA 1
ATOM 804 C C . ILE A 1 96 ? 13.786 8.820 -23.844 1.00 92.56 96 ILE A C 1
ATOM 806 O O . ILE A 1 96 ? 14.926 9.114 -24.186 1.00 92.56 96 ILE A O 1
ATOM 810 N N . VAL A 1 97 ? 13.285 9.224 -22.682 1.00 92.81 97 VAL A N 1
ATOM 811 C CA . VAL A 1 97 ? 14.070 9.951 -21.679 1.00 92.81 97 VAL A CA 1
ATOM 812 C C . VAL A 1 97 ? 14.151 9.137 -20.400 1.00 92.81 97 VAL A C 1
ATOM 814 O O . VAL A 1 97 ? 13.167 8.539 -19.960 1.00 92.81 97 VAL A O 1
ATOM 817 N N . MET A 1 98 ? 15.340 9.110 -19.816 1.00 92.81 98 MET A N 1
ATOM 818 C CA . MET A 1 98 ? 15.697 8.329 -18.644 1.00 92.81 98 MET A CA 1
ATOM 819 C C . MET A 1 98 ? 16.256 9.254 -17.571 1.00 92.81 98 MET A C 1
ATOM 821 O O . MET A 1 98 ? 17.044 10.144 -17.872 1.00 92.81 98 MET A O 1
ATOM 825 N N . LYS A 1 99 ? 15.915 9.013 -16.310 1.00 91.19 99 LYS A N 1
ATOM 826 C CA . LYS A 1 99 ? 16.632 9.612 -15.180 1.00 91.19 99 LYS A CA 1
ATOM 827 C C . LYS A 1 99 ? 16.800 8.610 -14.053 1.00 91.19 99 LYS A C 1
ATOM 829 O O . LYS A 1 99 ? 16.036 7.644 -13.958 1.00 91.19 99 LYS A O 1
ATOM 834 N N . LYS A 1 100 ? 17.773 8.861 -13.175 1.00 90.50 100 LYS A N 1
ATOM 835 C CA . LYS A 1 100 ? 17.886 8.124 -11.916 1.00 90.50 100 LYS A CA 1
ATOM 836 C C . LYS A 1 100 ? 16.591 8.288 -11.125 1.00 90.50 100 LYS A C 1
ATOM 838 O O . LYS A 1 100 ? 16.044 9.388 -11.030 1.00 90.50 100 LYS A O 1
ATOM 843 N N . ARG A 1 101 ? 16.083 7.194 -10.564 1.00 85.69 101 ARG A N 1
ATOM 844 C CA . ARG A 1 101 ? 14.968 7.273 -9.624 1.00 85.69 101 ARG A CA 1
ATOM 845 C C . ARG A 1 101 ? 15.478 7.908 -8.335 1.00 85.69 101 ARG A C 1
ATOM 847 O O . ARG A 1 101 ? 16.386 7.375 -7.704 1.00 85.69 101 ARG A O 1
ATOM 854 N N . ASP A 1 102 ? 14.877 9.021 -7.927 1.00 74.38 102 ASP A N 1
ATOM 855 C CA . ASP A 1 102 ? 15.243 9.678 -6.673 1.00 74.38 102 ASP A CA 1
ATOM 856 C C . ASP A 1 102 ? 14.993 8.740 -5.491 1.00 74.38 102 ASP A C 1
ATOM 858 O O . ASP A 1 102 ? 13.879 8.247 -5.320 1.00 74.38 102 ASP A O 1
ATOM 862 N N . GLU A 1 103 ? 15.962 8.550 -4.598 1.00 58.28 103 GLU A N 1
ATOM 863 C CA . GLU A 1 103 ? 15.737 7.779 -3.366 1.00 58.28 103 GLU A CA 1
ATOM 864 C C . GLU A 1 103 ? 14.644 8.418 -2.486 1.00 58.28 103 GLU A C 1
ATOM 866 O O . GLU A 1 103 ? 13.888 7.731 -1.805 1.00 58.28 103 GLU A O 1
ATOM 871 N N . LYS A 1 104 ? 14.436 9.739 -2.587 1.00 49.38 104 LYS A N 1
ATOM 872 C CA . LYS A 1 104 ? 13.290 10.425 -1.957 1.00 49.38 104 LYS A CA 1
ATOM 873 C C . LYS A 1 104 ? 11.933 10.006 -2.541 1.00 49.38 104 LYS A C 1
ATOM 875 O O . LYS A 1 104 ? 10.914 10.145 -1.869 1.00 49.38 104 LYS A O 1
ATOM 880 N N . SER A 1 105 ? 11.906 9.451 -3.753 1.00 42.22 105 SER A N 1
ATOM 881 C CA . SER A 1 105 ? 10.712 8.857 -4.368 1.00 42.22 105 SER A CA 1
ATOM 882 C C . SER A 1 105 ? 10.464 7.398 -3.946 1.00 42.22 105 SER A C 1
ATOM 884 O O . SER A 1 105 ? 9.385 6.862 -4.208 1.00 42.22 105 SER A O 1
ATOM 886 N N . ILE A 1 106 ? 11.374 6.784 -3.171 1.00 42.28 106 ILE A N 1
ATOM 887 C CA . ILE A 1 106 ? 11.121 5.513 -2.463 1.00 42.28 106 ILE A CA 1
ATOM 888 C C . ILE A 1 106 ? 9.944 5.678 -1.486 1.00 42.28 106 ILE A C 1
ATOM 890 O O . ILE A 1 106 ? 9.142 4.760 -1.333 1.00 42.28 106 ILE A O 1
ATOM 894 N N . ALA A 1 107 ? 9.734 6.881 -0.936 1.00 35.09 107 ALA A N 1
ATOM 895 C CA . ALA A 1 107 ? 8.579 7.185 -0.090 1.00 35.09 107 ALA A CA 1
ATOM 896 C C . ALA A 1 107 ? 7.223 7.200 -0.835 1.00 35.09 107 ALA A C 1
ATOM 898 O O . ALA A 1 107 ? 6.180 7.211 -0.181 1.00 35.09 107 ALA A O 1
ATOM 899 N N . LEU A 1 108 ? 7.206 7.203 -2.178 1.00 40.50 108 LEU A N 1
ATOM 900 C CA . LEU A 1 108 ? 5.966 7.266 -2.967 1.00 40.50 108 LEU A CA 1
ATOM 901 C C . LEU A 1 108 ? 5.680 6.024 -3.821 1.00 40.50 108 LEU A C 1
ATOM 903 O O . LEU A 1 108 ? 4.504 5.716 -4.010 1.00 40.50 108 LEU A O 1
ATOM 907 N N . SER A 1 109 ? 6.686 5.286 -4.302 1.00 38.44 109 SER A N 1
ATOM 908 C CA . SER A 1 109 ? 6.461 4.054 -5.090 1.00 38.44 109 SER A CA 1
ATOM 909 C C . SER A 1 109 ? 6.773 2.744 -4.357 1.00 38.44 109 SER A C 1
ATOM 911 O O . SER A 1 109 ? 6.446 1.679 -4.870 1.00 38.44 109 SER A O 1
ATOM 913 N N . GLN A 1 110 ? 7.265 2.810 -3.116 1.00 40.97 110 GLN A N 1
ATOM 914 C CA . GLN A 1 110 ? 6.943 1.827 -2.080 1.00 40.97 110 GLN A CA 1
ATOM 915 C C . GLN A 1 110 ? 6.070 2.495 -1.015 1.00 40.97 110 GLN A C 1
ATOM 917 O O . GLN A 1 110 ? 6.427 2.585 0.157 1.00 40.97 110 GLN A O 1
ATOM 922 N N . LYS A 1 111 ? 4.851 2.899 -1.383 1.00 36.88 111 LYS A N 1
ATOM 923 C CA . LYS A 1 111 ? 3.790 2.578 -0.432 1.00 36.88 111 LYS A CA 1
ATOM 924 C C . LYS A 1 111 ? 3.697 1.048 -0.529 1.00 36.88 111 LYS A C 1
ATOM 926 O O . LYS A 1 111 ? 3.382 0.585 -1.629 1.00 36.88 111 LYS A O 1
ATOM 931 N N . PRO A 1 112 ? 3.933 0.234 0.526 1.00 33.84 112 PRO A N 1
ATOM 932 C CA . PRO A 1 112 ? 3.181 -1.020 0.590 1.00 33.84 112 PRO A CA 1
ATOM 933 C C . PRO A 1 112 ? 1.757 -0.617 0.226 1.00 33.84 112 PRO A C 1
ATOM 935 O O . PRO A 1 112 ? 1.322 0.414 0.755 1.00 33.84 112 PRO A O 1
ATOM 938 N N . ALA A 1 113 ? 1.109 -1.283 -0.748 1.00 37.88 113 ALA A N 1
ATOM 939 C CA . ALA A 1 113 ? -0.292 -1.010 -1.079 1.00 37.88 113 ALA A CA 1
ATOM 940 C C . ALA A 1 113 ? -0.961 -0.673 0.242 1.00 37.88 113 ALA A C 1
ATOM 942 O O . ALA A 1 113 ? -0.834 -1.508 1.141 1.00 37.88 113 ALA A O 1
ATOM 943 N N . ALA A 1 114 ? -1.405 0.593 0.419 1.00 42.72 114 ALA A N 1
ATOM 944 C CA . ALA A 1 114 ? -1.767 1.105 1.746 1.00 42.72 114 ALA A CA 1
ATOM 945 C C . ALA A 1 114 ? -2.529 -0.031 2.406 1.00 42.72 114 ALA A C 1
ATOM 947 O O . ALA A 1 114 ? -3.465 -0.460 1.721 1.00 42.72 114 ALA A O 1
ATOM 948 N N . PRO A 1 115 ? -2.041 -0.610 3.536 1.00 52.28 115 PRO A N 1
ATOM 949 C CA . PRO A 1 115 ? -2.470 -1.937 3.977 1.00 52.28 115 PRO A CA 1
ATOM 950 C C . PRO A 1 115 ? -3.968 -1.975 3.772 1.00 52.28 115 PRO A C 1
ATOM 952 O O . PRO A 1 115 ? -4.592 -0.995 4.217 1.00 52.28 115 PRO A O 1
ATOM 955 N N . PRO A 1 116 ? -4.471 -2.919 2.941 1.00 57.78 116 PRO A N 1
ATOM 956 C CA . PRO A 1 116 ? -5.785 -2.808 2.327 1.00 57.78 116 PRO A CA 1
ATOM 957 C C . PRO A 1 116 ? -6.734 -2.303 3.399 1.00 57.78 116 PRO A C 1
ATOM 959 O O . PRO A 1 116 ? -6.679 -2.841 4.510 1.00 57.78 116 PRO A O 1
ATOM 962 N N . PRO A 1 117 ? -7.451 -1.190 3.144 1.00 67.38 117 PRO A N 1
ATOM 963 C CA . PRO A 1 117 ? -8.157 -0.484 4.197 1.00 67.38 117 PRO A CA 1
ATOM 964 C C . PRO A 1 117 ? -8.915 -1.497 5.045 1.00 67.38 117 PRO A C 1
ATOM 966 O O . PRO A 1 117 ? -9.583 -2.372 4.504 1.00 67.38 117 PRO A O 1
ATOM 969 N N . TYR A 1 118 ? -8.731 -1.455 6.363 1.00 85.38 118 TYR A N 1
ATOM 970 C CA . TYR A 1 118 ? -9.367 -2.450 7.214 1.00 85.38 118 TYR A CA 1
ATOM 971 C C . TYR A 1 118 ? -10.862 -2.181 7.155 1.00 85.38 118 TYR A C 1
ATOM 973 O O . TYR A 1 118 ? -11.310 -1.111 7.559 1.00 85.38 118 TYR A O 1
ATOM 981 N N . TYR A 1 119 ? -11.632 -3.124 6.632 1.00 89.12 119 TYR A N 1
ATOM 982 C CA . TYR A 1 119 ? -13.083 -3.034 6.641 1.00 89.12 119 TYR A CA 1
ATOM 983 C C . TYR A 1 119 ? -13.634 -3.956 7.714 1.00 89.12 119 TYR A C 1
ATOM 985 O O . TYR A 1 119 ? -13.210 -5.103 7.843 1.00 89.12 119 TYR A O 1
ATOM 993 N N . ALA A 1 120 ? -14.603 -3.455 8.466 1.00 89.88 120 ALA A N 1
ATOM 994 C CA . ALA A 1 120 ? -15.379 -4.256 9.390 1.00 89.88 120 ALA A CA 1
ATOM 995 C C . ALA A 1 120 ? -16.864 -4.030 9.135 1.00 89.88 120 ALA A C 1
ATOM 997 O O . ALA A 1 120 ? -17.338 -2.895 9.078 1.00 89.88 120 ALA A O 1
ATOM 998 N N . THR A 1 121 ? -17.608 -5.122 9.033 1.00 91.62 121 THR A N 1
ATOM 999 C CA . THR A 1 121 ? -19.067 -5.072 9.004 1.00 91.62 121 THR A CA 1
ATOM 1000 C C . THR A 1 121 ? -19.586 -5.111 10.430 1.00 91.62 121 THR A C 1
ATOM 1002 O O . THR A 1 121 ? -19.218 -5.992 11.214 1.00 91.62 121 THR A O 1
ATOM 1005 N N . LEU A 1 122 ? -20.462 -4.170 10.785 1.00 92.44 122 LEU A N 1
ATOM 1006 C CA . LEU A 1 122 ? -21.120 -4.204 12.083 1.00 92.44 122 LEU A CA 1
ATOM 1007 C C . LEU A 1 122 ? -22.030 -5.440 12.156 1.00 92.44 122 LEU A C 1
ATOM 1009 O O . LEU A 1 122 ? -23.045 -5.509 11.468 1.00 92.44 122 LEU A O 1
ATOM 1013 N N . THR A 1 123 ? -21.693 -6.404 13.010 1.00 90.69 123 THR A N 1
ATOM 1014 C CA . THR A 1 123 ? -22.504 -7.608 13.238 1.00 90.69 123 THR A CA 1
ATOM 1015 C C . THR A 1 123 ? -23.251 -7.459 14.556 1.00 90.69 123 THR A C 1
ATOM 1017 O O . THR A 1 123 ? -22.666 -7.482 15.645 1.00 90.69 123 THR A O 1
ATOM 1020 N N . GLY A 1 124 ? -24.560 -7.217 14.470 1.00 92.88 124 GLY A N 1
ATOM 1021 C CA . GLY A 1 124 ? -25.382 -6.844 15.616 1.00 92.88 124 GLY A CA 1
ATOM 1022 C C . GLY A 1 124 ? -24.969 -5.485 16.187 1.00 92.88 124 GLY A C 1
ATOM 1023 O O . GLY A 1 124 ? -25.477 -4.444 15.783 1.00 92.88 124 GLY A O 1
ATOM 1024 N N . ARG A 1 125 ? -24.055 -5.490 17.163 1.00 93.06 125 ARG A N 1
ATOM 1025 C CA . ARG A 1 125 ? -23.570 -4.285 17.866 1.00 93.06 125 ARG A CA 1
ATOM 1026 C C . ARG A 1 125 ? -22.051 -4.126 17.836 1.00 93.06 125 ARG A C 1
ATOM 1028 O O . ARG A 1 125 ? -21.542 -3.137 18.370 1.00 93.06 125 ARG A O 1
ATOM 1035 N N . GLN A 1 126 ? -21.356 -5.106 17.270 1.00 95.12 126 GLN A N 1
ATOM 1036 C CA . GLN A 1 126 ? -19.920 -5.279 17.406 1.00 95.12 126 GLN A CA 1
ATOM 1037 C C . GLN A 1 126 ? -19.230 -5.230 16.050 1.00 95.12 126 GLN A C 1
ATOM 1039 O O . GLN A 1 126 ? -19.785 -5.674 15.046 1.00 95.12 126 GLN A O 1
ATOM 1044 N N . ILE A 1 127 ? -18.009 -4.715 16.055 1.00 95.12 127 ILE A N 1
ATOM 1045 C CA . ILE A 1 127 ? -17.049 -4.891 14.971 1.00 95.12 127 ILE A CA 1
ATOM 1046 C C . ILE A 1 127 ? -15.973 -5.874 15.423 1.00 95.12 127 ILE A C 1
ATOM 1048 O O . ILE A 1 127 ? -15.580 -5.868 16.592 1.00 95.12 127 ILE A O 1
ATOM 1052 N N . GLN A 1 128 ? -15.516 -6.713 14.499 1.00 94.00 128 GLN A N 1
ATOM 1053 C CA . GLN A 1 128 ? -14.362 -7.578 14.702 1.00 94.00 128 GLN A CA 1
ATOM 1054 C C . GLN A 1 128 ? -13.104 -6.800 14.316 1.00 94.00 128 GLN A C 1
ATOM 1056 O O . GLN A 1 128 ? -13.003 -6.304 13.196 1.00 94.00 128 GLN A O 1
ATOM 1061 N N . LEU A 1 129 ? -12.159 -6.692 15.243 1.00 92.44 129 LEU A N 1
ATOM 1062 C CA . LEU A 1 129 ? -10.833 -6.142 14.988 1.00 92.44 129 LEU A CA 1
ATOM 1063 C C . LEU A 1 129 ? -9.829 -7.297 14.915 1.00 92.44 129 LEU A C 1
ATOM 1065 O O . LEU A 1 129 ? -10.092 -8.406 15.383 1.00 92.44 129 LEU A O 1
ATOM 1069 N N . THR A 1 130 ? -8.674 -7.044 14.315 1.00 89.56 130 THR A N 1
ATOM 1070 C CA . THR A 1 130 ? -7.554 -7.994 14.282 1.00 89.56 130 THR A CA 1
ATOM 1071 C C . THR A 1 130 ? -6.510 -7.596 15.319 1.00 89.56 130 THR A C 1
ATOM 1073 O O . THR A 1 130 ? -6.338 -6.399 15.562 1.00 89.56 130 THR A O 1
ATOM 1076 N N . SER A 1 131 ? -5.756 -8.561 15.848 1.00 87.38 131 SER A N 1
ATOM 1077 C CA . SER A 1 131 ? -4.613 -8.286 16.730 1.00 87.38 131 SER A CA 1
ATOM 1078 C C . SER A 1 131 ? -3.628 -7.299 16.094 1.00 87.38 131 SER A C 1
ATOM 1080 O O . SER A 1 131 ? -3.282 -6.304 16.716 1.00 87.38 131 SER A O 1
ATOM 1082 N N . GLU A 1 132 ? -3.284 -7.490 14.817 1.00 88.31 132 GLU A N 1
ATOM 1083 C CA . GLU A 1 132 ? -2.389 -6.605 14.057 1.00 88.31 132 GLU A CA 1
ATOM 1084 C C . GLU A 1 132 ? -2.852 -5.134 14.069 1.00 88.31 132 GLU A C 1
ATOM 1086 O O . GLU A 1 132 ? -2.090 -4.225 14.410 1.00 88.31 132 GLU A O 1
ATOM 1091 N N . LEU A 1 133 ? -4.125 -4.895 13.734 1.00 89.50 133 LEU A N 1
ATOM 1092 C CA . LEU A 1 133 ? -4.744 -3.567 13.759 1.00 89.50 133 LEU A CA 1
ATOM 1093 C C . LEU A 1 133 ? -4.652 -2.919 15.146 1.00 89.50 133 LEU A C 1
ATOM 1095 O O . LEU A 1 133 ? -4.292 -1.748 15.238 1.00 89.50 133 LEU A O 1
ATOM 1099 N N . LEU A 1 134 ? -4.937 -3.668 16.212 1.00 91.00 134 LEU A N 1
ATOM 1100 C CA . LEU A 1 134 ? -4.884 -3.160 17.584 1.00 91.00 134 LEU A CA 1
ATOM 1101 C C . LEU A 1 134 ? -3.453 -2.843 18.028 1.00 91.00 134 LEU A C 1
ATOM 1103 O O . LEU A 1 134 ? -3.189 -1.726 18.475 1.00 91.00 134 LEU A O 1
ATOM 1107 N N . THR A 1 135 ? -2.515 -3.772 17.824 1.00 90.06 135 THR A N 1
ATOM 1108 C CA . THR A 1 135 ? -1.105 -3.592 18.197 1.00 90.06 135 THR A CA 1
ATOM 1109 C C . THR A 1 135 ? -0.496 -2.377 17.500 1.00 90.06 135 THR A C 1
ATOM 1111 O O . THR A 1 135 ? 0.268 -1.633 18.111 1.00 90.06 135 THR A O 1
ATOM 1114 N N . SER A 1 136 ? -0.893 -2.102 16.252 1.00 87.88 136 SER A N 1
ATOM 1115 C CA . SER A 1 136 ? -0.403 -0.943 15.493 1.00 87.88 136 SER A CA 1
ATOM 1116 C C . SER A 1 136 ? -0.792 0.426 16.074 1.00 87.88 136 SER A C 1
ATOM 1118 O O . SER A 1 136 ? -0.211 1.441 15.691 1.00 87.88 136 SER A O 1
ATOM 1120 N N . VAL A 1 137 ? -1.759 0.467 16.995 1.00 89.19 137 VAL A N 1
ATOM 1121 C CA . VAL A 1 137 ? -2.182 1.673 17.723 1.00 89.19 137 VAL A CA 1
ATOM 1122 C C . VAL A 1 137 ? -2.017 1.522 19.239 1.00 89.19 137 VAL A C 1
ATOM 1124 O O . VAL A 1 137 ? -2.636 2.261 19.999 1.00 89.19 137 VAL A O 1
ATOM 1127 N N . GLU A 1 138 ? -1.170 0.584 19.679 1.00 91.94 138 GLU A N 1
ATOM 1128 C CA . GLU A 1 138 ? -0.883 0.306 21.096 1.00 91.94 138 GLU A CA 1
ATOM 1129 C C . GLU A 1 138 ? -2.128 -0.089 21.916 1.00 91.94 138 GLU A C 1
ATOM 1131 O O . GLU A 1 138 ? -2.233 0.206 23.111 1.00 91.94 138 GLU A O 1
ATOM 1136 N N . LEU A 1 139 ? -3.077 -0.764 21.264 1.00 92.06 139 LEU A N 1
ATOM 1137 C CA . LEU A 1 139 ? -4.233 -1.401 21.888 1.00 92.06 139 LEU A CA 1
ATOM 1138 C C . LEU A 1 139 ? -4.066 -2.922 21.897 1.00 92.06 139 LEU A C 1
ATOM 1140 O O . LEU A 1 139 ? -3.321 -3.487 21.098 1.00 92.06 139 LEU A O 1
ATOM 1144 N N . ASP A 1 140 ? -4.810 -3.583 22.779 1.00 93.38 140 ASP A N 1
ATOM 1145 C CA . ASP A 1 140 ? -4.832 -5.041 22.885 1.00 93.38 140 ASP A CA 1
ATOM 1146 C C . ASP A 1 140 ? -6.212 -5.540 23.351 1.00 93.38 140 ASP A C 1
ATOM 1148 O O . ASP A 1 140 ? -7.082 -4.752 23.747 1.00 93.38 140 ASP A O 1
ATOM 1152 N N . ALA A 1 141 ? -6.421 -6.856 23.315 1.00 92.00 141 ALA A N 1
ATOM 1153 C CA . ALA A 1 141 ? -7.558 -7.505 23.950 1.00 92.00 141 ALA A CA 1
ATOM 1154 C C . ALA A 1 141 ? -7.651 -7.110 25.429 1.00 92.00 141 ALA A C 1
ATOM 1156 O O . ALA A 1 141 ? -6.657 -6.878 26.115 1.00 92.00 141 ALA A O 1
ATOM 1157 N N . ASN A 1 142 ? -8.875 -7.055 25.942 1.00 93.44 142 ASN A N 1
ATOM 1158 C CA . ASN A 1 142 ? -9.189 -6.642 27.306 1.00 93.44 142 ASN A CA 1
ATOM 1159 C C . ASN A 1 142 ? -8.825 -5.193 27.684 1.00 93.44 142 ASN A C 1
ATOM 1161 O O . ASN A 1 142 ? -9.042 -4.820 28.839 1.00 93.44 142 ASN A O 1
ATOM 1165 N N . MET A 1 143 ? -8.350 -4.355 26.758 1.00 94.00 143 MET A N 1
ATOM 1166 C CA . MET A 1 143 ? -8.144 -2.932 27.035 1.00 94.00 143 MET A CA 1
ATOM 1167 C C . MET A 1 143 ? -9.448 -2.133 26.970 1.00 94.00 143 MET A C 1
ATOM 1169 O O . MET A 1 143 ? -10.322 -2.389 26.139 1.00 94.00 143 MET A O 1
ATOM 1173 N N . GLU A 1 144 ? -9.560 -1.120 27.828 1.00 95.31 144 GLU A N 1
ATOM 1174 C CA . GLU A 1 144 ? -10.605 -0.104 27.727 1.00 95.31 144 GLU A CA 1
ATOM 1175 C C . GLU A 1 144 ? -10.210 0.992 26.737 1.00 95.31 144 GLU A C 1
ATOM 1177 O O . GLU A 1 144 ? -9.090 1.510 26.741 1.00 95.31 144 GLU A O 1
ATOM 1182 N N . VAL A 1 145 ? -11.167 1.361 25.893 1.00 95.31 145 VAL A N 1
ATOM 1183 C CA . VAL A 1 145 ? -11.047 2.434 24.913 1.00 95.31 145 VAL A CA 1
ATOM 1184 C C . VAL A 1 145 ? -12.108 3.496 25.150 1.00 95.31 145 VAL A C 1
ATOM 1186 O O . VAL A 1 145 ? -13.205 3.212 25.635 1.00 95.31 145 VAL A O 1
ATOM 1189 N N . GLN A 1 146 ? -11.787 4.723 24.766 1.00 93.88 146 GLN A N 1
ATOM 1190 C CA . GLN A 1 146 ? -12.666 5.881 24.809 1.00 93.88 146 GLN A CA 1
ATOM 1191 C C . GLN A 1 146 ? -13.027 6.304 23.383 1.00 93.88 146 GLN A C 1
ATOM 1193 O O . GLN A 1 146 ? -12.173 6.317 22.494 1.00 93.88 146 GLN A O 1
ATOM 1198 N N . PHE A 1 147 ? -14.291 6.676 23.179 1.00 93.94 147 PHE A N 1
ATOM 1199 C CA . PHE A 1 147 ? -14.790 7.175 21.904 1.00 93.94 147 PHE A CA 1
ATOM 1200 C C . PHE A 1 147 ? -14.782 8.707 21.865 1.00 93.94 147 PHE A C 1
ATOM 1202 O O . PHE A 1 147 ? -15.153 9.386 22.832 1.00 93.94 147 PHE A O 1
ATOM 1209 N N . PHE A 1 148 ? -14.427 9.242 20.707 1.00 92.25 148 PHE A N 1
ATOM 1210 C CA . PHE A 1 148 ? -14.395 10.659 20.372 1.00 92.25 148 PHE A CA 1
ATOM 1211 C C . PHE A 1 148 ? -15.002 10.880 18.982 1.00 92.25 148 PHE A C 1
ATOM 1213 O O . PHE A 1 148 ? -15.236 9.924 18.244 1.00 92.25 148 PHE A O 1
ATOM 1220 N N . ILE A 1 149 ? -15.237 12.138 18.622 1.00 89.81 149 ILE A N 1
ATOM 1221 C CA . ILE A 1 149 ? -15.606 12.551 17.263 1.00 89.81 149 ILE A CA 1
ATOM 1222 C C . ILE A 1 149 ? -14.565 13.562 16.782 1.00 89.81 149 ILE A C 1
ATOM 1224 O O . ILE A 1 149 ? -14.197 14.458 17.539 1.00 89.81 149 ILE A O 1
ATOM 1228 N N . ASN A 1 150 ? -14.044 13.410 15.565 1.00 89.88 150 ASN A N 1
ATOM 1229 C CA . ASN A 1 150 ? -13.111 14.384 14.987 1.00 89.88 150 ASN A CA 1
ATOM 1230 C C . ASN A 1 150 ? -13.839 15.483 14.186 1.00 89.88 150 ASN A C 1
ATOM 1232 O O . ASN A 1 150 ? -15.049 15.434 13.986 1.00 89.88 150 ASN A O 1
ATOM 1236 N N . GLN A 1 151 ? -13.087 16.471 13.695 1.00 87.88 151 GLN A N 1
ATOM 1237 C CA . GLN A 1 151 ? -13.625 17.585 12.897 1.00 87.88 151 GLN A CA 1
ATOM 1238 C C . GLN A 1 151 ? -14.248 17.152 11.560 1.00 87.88 151 GLN A C 1
ATOM 1240 O O . GLN A 1 151 ? -15.090 17.863 11.024 1.00 87.88 151 GLN A O 1
ATOM 1245 N N . GLU A 1 152 ? -13.860 15.988 11.039 1.00 89.06 152 GLU A N 1
ATOM 1246 C CA . GLU A 1 152 ? -14.425 15.392 9.823 1.00 89.06 152 GLU A CA 1
ATOM 1247 C C . GLU A 1 152 ? -15.706 14.589 10.103 1.00 89.06 152 GLU A C 1
ATOM 1249 O O . GLU A 1 152 ? -16.201 13.897 9.219 1.00 89.06 152 GLU A O 1
ATOM 1254 N N . ASN A 1 153 ? -16.237 14.656 11.330 1.00 91.50 153 ASN A N 1
ATOM 1255 C CA . ASN A 1 153 ? -17.398 13.895 11.775 1.00 91.50 153 ASN A CA 1
ATOM 1256 C C . ASN A 1 153 ? -17.212 12.377 11.602 1.00 91.50 153 ASN A C 1
ATOM 1258 O O . ASN A 1 153 ? -18.088 11.692 11.086 1.00 91.50 153 ASN A O 1
ATOM 1262 N N . ASN A 1 154 ? -16.062 11.856 12.040 1.00 92.81 154 ASN A N 1
ATOM 1263 C CA . ASN A 1 154 ? -15.764 10.426 12.127 1.00 92.81 154 ASN A CA 1
ATOM 1264 C C . ASN A 1 154 ? -15.657 9.977 13.590 1.00 92.81 154 ASN A C 1
ATOM 1266 O O . ASN A 1 154 ? -15.197 10.735 14.451 1.00 92.81 154 ASN A O 1
ATOM 1270 N N . ILE A 1 155 ? -16.029 8.722 13.868 1.00 94.75 155 ILE A N 1
ATOM 1271 C CA . ILE A 1 155 ? -15.860 8.127 15.201 1.00 94.75 155 ILE A CA 1
ATOM 1272 C C . ILE A 1 155 ? -14.383 7.789 15.393 1.00 94.75 155 ILE A C 1
ATOM 1274 O O . ILE A 1 155 ? -13.802 7.042 14.611 1.00 94.75 155 ILE A O 1
ATOM 1278 N N . VAL A 1 156 ? -13.787 8.288 16.468 1.00 92.88 156 VAL A N 1
ATOM 1279 C CA . VAL A 1 156 ? -12.396 8.022 16.840 1.00 92.88 156 VAL A CA 1
ATOM 1280 C C . VAL A 1 156 ? -12.359 7.171 18.103 1.00 92.88 156 VAL A C 1
ATOM 1282 O O . VAL A 1 156 ? -13.068 7.445 19.068 1.00 92.88 156 VAL A O 1
ATOM 1285 N N . ILE A 1 157 ? -11.526 6.138 18.104 1.00 94.50 157 ILE A N 1
ATOM 1286 C CA . ILE A 1 157 ? -11.305 5.223 19.221 1.00 94.50 157 ILE A CA 1
ATOM 1287 C C . ILE A 1 157 ? -9.840 5.321 19.620 1.00 94.50 157 ILE A C 1
ATOM 1289 O O . ILE A 1 157 ? -8.948 5.168 18.785 1.00 94.50 157 ILE A O 1
ATOM 1293 N N . GLN A 1 158 ? -9.590 5.533 20.904 1.00 90.94 158 GLN A N 1
ATOM 1294 C CA . GLN A 1 158 ? -8.243 5.541 21.463 1.00 90.94 158 GLN A CA 1
ATOM 1295 C C . GLN A 1 158 ? -8.233 4.899 22.845 1.00 90.94 158 GLN A C 1
ATOM 1297 O O . GLN A 1 158 ? -9.287 4.707 23.455 1.00 90.94 158 GLN A O 1
ATOM 1302 N N . LYS A 1 159 ? -7.039 4.588 23.350 1.00 91.56 159 LYS A N 1
ATOM 1303 C CA . LYS A 1 159 ? -6.855 4.061 24.703 1.00 91.56 159 LYS A CA 1
ATOM 1304 C C . LYS A 1 159 ? -7.543 4.959 25.734 1.00 91.56 159 LYS A C 1
ATOM 1306 O O . LYS A 1 159 ? -7.465 6.187 25.647 1.00 91.56 159 LYS A O 1
ATOM 1311 N N . TYR A 1 160 ? -8.235 4.348 26.692 1.00 88.69 160 TYR A N 1
ATOM 1312 C CA . TYR A 1 160 ? -8.829 5.088 27.796 1.00 88.69 160 TYR A CA 1
ATOM 1313 C C . TYR A 1 160 ? -7.721 5.680 28.679 1.00 88.69 160 TYR A C 1
ATOM 1315 O O . TYR A 1 160 ? -6.885 4.957 29.219 1.00 88.69 160 TYR A O 1
ATOM 1323 N N . GLU A 1 161 ? -7.724 7.002 28.828 1.00 80.94 161 GLU A N 1
ATOM 1324 C CA . GLU A 1 161 ? -6.849 7.731 29.742 1.00 80.94 161 GLU A CA 1
ATOM 1325 C C . GLU A 1 161 ? -7.710 8.643 30.618 1.00 80.94 161 GLU A C 1
ATOM 1327 O O . GLU A 1 161 ? -8.552 9.381 30.111 1.00 80.94 161 GLU A O 1
ATOM 1332 N N . MET A 1 162 ? -7.464 8.648 31.930 1.00 67.19 162 MET A N 1
ATOM 1333 C CA . MET A 1 162 ? -8.143 9.553 32.872 1.00 67.19 162 MET A CA 1
ATOM 1334 C C . MET A 1 162 ? -7.562 10.980 32.858 1.00 67.19 162 MET A C 1
ATOM 1336 O O . MET A 1 162 ? -7.873 11.784 33.736 1.00 67.19 162 MET A O 1
ATOM 1340 N N . SER A 1 163 ? -6.684 11.308 31.901 1.00 61.03 163 SER A N 1
ATOM 1341 C CA . SER A 1 163 ? -6.033 12.617 31.845 1.00 61.03 163 SER A CA 1
ATOM 1342 C C . SER A 1 163 ? -6.904 13.630 31.093 1.00 61.03 163 SER A C 1
ATOM 1344 O O . SER A 1 163 ? -7.069 13.586 29.875 1.00 61.03 163 SER A O 1
ATOM 1346 N N . PHE A 1 164 ? -7.485 14.565 31.841 1.00 52.84 164 PHE A N 1
ATOM 1347 C CA . PHE A 1 164 ? -8.232 15.696 31.298 1.00 52.84 164 PHE A CA 1
ATOM 1348 C C . PHE A 1 164 ? -7.273 16.881 31.130 1.00 52.84 164 PHE A C 1
ATOM 1350 O O . PHE A 1 164 ? -6.630 17.282 32.097 1.00 52.84 164 PHE A O 1
ATOM 1357 N N . GLY A 1 165 ? -7.151 17.446 29.921 1.00 49.72 165 GLY A N 1
ATOM 1358 C CA . GLY A 1 165 ? -6.414 18.710 29.742 1.00 49.72 165 GLY A CA 1
ATOM 1359 C C . GLY A 1 165 ? -5.593 18.887 28.465 1.00 49.72 165 GLY A C 1
ATOM 1360 O O . GLY A 1 165 ? -5.047 19.968 28.253 1.00 49.72 165 GLY A O 1
ATOM 1361 N N . LYS A 1 166 ? -5.498 17.892 27.575 1.00 56.75 166 LYS A N 1
ATOM 1362 C CA . LYS A 1 166 ? -4.866 18.123 26.266 1.00 56.75 166 LYS A CA 1
ATOM 1363 C C . LYS A 1 166 ? -5.830 18.910 25.372 1.00 56.75 166 LYS A C 1
ATOM 1365 O O . LYS A 1 166 ? -6.967 18.488 25.171 1.00 56.75 166 LYS A O 1
ATOM 1370 N N . LYS A 1 167 ? -5.383 20.042 24.811 1.00 52.91 167 LYS A N 1
ATOM 1371 C CA . LYS A 1 167 ? -6.064 20.668 23.665 1.00 52.91 167 LYS A CA 1
ATOM 1372 C C . LYS A 1 167 ? -6.035 19.655 22.525 1.00 52.91 167 LYS A C 1
ATOM 1374 O O . LYS A 1 167 ? -4.977 19.392 21.963 1.00 52.91 167 LYS A O 1
ATOM 1379 N N . THR A 1 168 ? -7.183 19.067 22.222 1.00 67.12 168 THR A N 1
ATOM 1380 C CA . THR A 1 168 ? -7.344 18.168 21.079 1.00 67.12 168 THR A CA 1
ATOM 1381 C C . THR A 1 168 ? -8.405 18.741 20.151 1.00 67.12 168 THR A C 1
ATOM 1383 O O . THR A 1 168 ? -9.298 19.464 20.592 1.00 67.12 168 THR A O 1
ATOM 1386 N N . THR A 1 169 ? -8.321 18.414 18.866 1.00 80.50 169 THR A N 1
ATOM 1387 C CA . THR A 1 169 ? -9.379 18.686 17.881 1.00 80.50 169 THR A CA 1
ATOM 1388 C C . THR A 1 169 ? -10.541 17.688 17.986 1.00 80.50 169 THR A C 1
ATOM 1390 O O . THR A 1 169 ? -11.407 17.662 17.115 1.00 80.50 169 THR A O 1
ATOM 1393 N N . LEU A 1 170 ? -10.559 16.852 19.032 1.00 83.38 170 LEU A N 1
ATOM 1394 C CA . LEU A 1 170 ? -11.531 15.789 19.236 1.00 83.38 170 LEU A CA 1
ATOM 1395 C C . LEU A 1 170 ? -12.622 16.210 20.222 1.00 83.38 170 LEU A C 1
ATOM 1397 O O . LEU A 1 170 ? -12.353 16.701 21.319 1.00 83.38 170 LEU A O 1
ATOM 1401 N N . THR A 1 171 ? -13.867 15.932 19.861 1.00 86.31 171 THR A N 1
ATOM 1402 C CA . THR A 1 171 ? -15.028 16.071 20.732 1.00 86.31 171 THR A CA 1
ATOM 1403 C C . THR A 1 171 ? -15.176 14.819 21.592 1.00 86.31 171 THR A C 1
ATOM 1405 O O . THR A 1 171 ? -15.343 13.707 21.088 1.00 86.31 171 THR A O 1
ATOM 1408 N N . PHE A 1 172 ? -15.113 14.990 22.911 1.00 86.25 172 PHE A N 1
ATOM 1409 C CA . PHE A 1 172 ? -15.301 13.908 23.876 1.00 86.25 172 PHE A CA 1
ATOM 1410 C C . PHE A 1 172 ? -16.762 13.442 23.913 1.00 86.25 172 PHE A C 1
ATOM 1412 O O . PHE A 1 172 ? -17.672 14.251 24.071 1.00 86.25 172 PHE A O 1
ATOM 1419 N N . THR A 1 173 ? -16.993 12.129 23.808 1.00 87.75 173 THR A N 1
ATOM 1420 C CA . THR A 1 173 ? -18.359 11.561 23.778 1.00 87.75 173 THR A CA 1
ATOM 1421 C C . THR A 1 173 ? -18.848 11.046 25.134 1.00 87.75 173 THR A C 1
ATOM 1423 O O . THR A 1 173 ? -20.009 10.650 25.255 1.00 87.75 173 THR A O 1
ATOM 1426 N N . ALA A 1 174 ? -17.962 10.978 26.136 1.00 86.44 174 ALA A N 1
ATOM 1427 C CA . ALA A 1 174 ? -18.179 10.274 27.403 1.00 86.44 174 ALA A CA 1
ATOM 1428 C C . ALA A 1 174 ? -18.545 8.780 27.264 1.00 86.44 174 ALA A C 1
ATOM 1430 O O . ALA A 1 174 ? -19.014 8.166 28.218 1.00 86.44 174 ALA A O 1
ATOM 1431 N N . GLN A 1 175 ? -18.322 8.168 26.097 1.00 91.19 175 GLN A N 1
ATOM 1432 C CA . GLN A 1 175 ? -18.530 6.736 25.890 1.00 91.19 175 GLN A CA 1
ATOM 1433 C C . GLN A 1 175 ? -17.200 5.984 25.931 1.00 91.19 175 GLN A C 1
ATOM 1435 O O . GLN A 1 175 ? -16.280 6.325 25.193 1.00 91.19 175 GLN A O 1
ATOM 1440 N N . SER A 1 176 ? -17.125 4.918 26.723 1.00 94.19 176 SER A N 1
ATOM 1441 C CA . SER A 1 176 ? -16.006 3.971 26.737 1.00 94.19 176 SER A CA 1
ATOM 1442 C C . SER A 1 176 ? -16.502 2.539 26.571 1.00 94.19 176 SER A C 1
ATOM 1444 O O . SER A 1 176 ? -17.656 2.233 26.887 1.00 94.19 176 SER A O 1
ATOM 1446 N N . ARG A 1 177 ? -15.663 1.642 26.050 1.00 96.69 177 ARG A N 1
ATOM 1447 C CA . ARG A 1 177 ? -15.933 0.195 26.007 1.00 96.69 177 ARG A CA 1
ATOM 1448 C C . ARG A 1 177 ? -14.640 -0.590 26.158 1.00 96.69 177 ARG A C 1
ATOM 1450 O O . ARG A 1 177 ? -13.578 -0.112 25.790 1.00 96.69 177 ARG A O 1
ATOM 1457 N N . LYS A 1 178 ? -14.755 -1.817 26.655 1.00 96.62 178 LYS A N 1
ATOM 1458 C CA . LYS A 1 178 ? -13.665 -2.790 26.676 1.00 96.62 178 LYS A CA 1
ATOM 1459 C C . LYS A 1 178 ? -13.634 -3.557 25.349 1.00 96.62 178 LYS A C 1
ATOM 1461 O O . LYS A 1 178 ? -14.691 -3.987 24.879 1.00 96.62 178 LYS A O 1
ATOM 1466 N N . ILE A 1 179 ? -12.452 -3.711 24.756 1.00 96.56 179 ILE A N 1
ATOM 1467 C CA . ILE A 1 179 ? -12.205 -4.681 23.681 1.00 96.56 179 ILE A CA 1
ATOM 1468 C C . ILE A 1 179 ? -12.229 -6.060 24.333 1.00 96.56 179 ILE A C 1
ATOM 1470 O O . ILE A 1 179 ? -11.530 -6.273 25.322 1.00 96.56 179 ILE A O 1
ATOM 1474 N N . ASP A 1 180 ? -13.050 -6.983 23.846 1.00 93.38 180 ASP A N 1
ATOM 1475 C CA . ASP A 1 180 ? -13.121 -8.302 24.472 1.00 93.38 180 ASP A CA 1
ATOM 1476 C C . ASP A 1 180 ? -11.914 -9.197 24.135 1.00 93.38 180 ASP A C 1
ATOM 1478 O O . ASP A 1 180 ? -11.010 -8.828 23.384 1.00 93.38 180 ASP A O 1
ATOM 1482 N N . ASP A 1 181 ? -11.889 -10.380 24.738 1.00 92.31 181 ASP A N 1
ATOM 1483 C CA . ASP A 1 181 ? -10.860 -11.409 24.570 1.00 92.31 181 ASP A CA 1
ATOM 1484 C C . ASP A 1 181 ? -10.762 -11.963 23.139 1.00 92.31 181 ASP A C 1
ATOM 1486 O O . ASP A 1 181 ? -9.764 -12.581 22.778 1.00 92.31 181 ASP A O 1
ATOM 1490 N N . ARG A 1 182 ? -11.781 -11.718 22.310 1.00 92.56 182 ARG A N 1
ATOM 1491 C CA . ARG A 1 182 ? -11.839 -12.107 20.899 1.00 92.56 182 ARG A CA 1
ATOM 1492 C C . ARG A 1 182 ? -11.625 -10.920 19.966 1.00 92.56 182 ARG A C 1
ATOM 1494 O O . ARG A 1 182 ? -11.969 -11.018 18.793 1.00 92.56 182 ARG A O 1
ATOM 1501 N N . PHE A 1 183 ? -11.084 -9.805 20.461 1.00 93.19 183 PHE A N 1
ATOM 1502 C CA . PHE A 1 183 ? -10.847 -8.577 19.695 1.00 93.19 183 PHE A CA 1
ATOM 1503 C C . PHE A 1 183 ? -12.118 -7.941 19.106 1.00 93.19 183 PHE A C 1
ATOM 1505 O O . PHE A 1 183 ? -12.063 -7.226 18.103 1.00 93.19 183 PHE A O 1
ATOM 1512 N N . ARG A 1 184 ? -13.286 -8.168 19.715 1.00 95.50 184 ARG A N 1
ATOM 1513 C CA . ARG A 1 184 ? -14.532 -7.505 19.316 1.00 95.50 184 ARG A CA 1
ATOM 1514 C C . ARG A 1 184 ? -14.718 -6.229 20.118 1.00 95.50 184 ARG A C 1
ATOM 1516 O O . ARG A 1 184 ? -14.525 -6.195 21.335 1.00 95.50 184 ARG A O 1
ATOM 1523 N N . LEU A 1 185 ? -15.173 -5.182 19.439 1.00 97.19 185 LEU A N 1
ATOM 1524 C CA . LEU A 1 185 ? -15.509 -3.906 20.059 1.00 97.19 185 LEU A CA 1
ATOM 1525 C C . LEU A 1 185 ? -16.982 -3.582 19.827 1.00 97.19 185 LEU A C 1
ATOM 1527 O O . LEU A 1 185 ? -17.464 -3.556 18.697 1.00 97.19 185 LEU A O 1
ATOM 1531 N N . THR A 1 186 ? -17.706 -3.303 20.909 1.00 97.19 186 THR A N 1
ATOM 1532 C CA . THR A 1 186 ? -19.096 -2.839 20.823 1.00 97.19 186 THR A CA 1
ATOM 1533 C C . THR A 1 186 ? -19.123 -1.344 20.525 1.00 97.19 186 THR A C 1
ATOM 1535 O O . THR A 1 186 ? -18.586 -0.565 21.305 1.00 97.19 186 THR A O 1
ATOM 1538 N N . ILE A 1 187 ? -19.809 -0.914 19.465 1.00 96.75 187 ILE A N 1
ATOM 1539 C CA . ILE A 1 187 ? -20.049 0.521 19.240 1.00 96.75 187 ILE A CA 1
ATOM 1540 C C . ILE A 1 187 ? -21.196 0.978 20.172 1.00 96.75 187 ILE A C 1
ATOM 1542 O O . ILE A 1 187 ? -22.209 0.282 20.278 1.00 96.75 187 ILE A O 1
ATOM 1546 N N . PRO A 1 188 ? -21.090 2.086 20.921 1.00 96.69 188 PRO A N 1
ATOM 1547 C CA . PRO A 1 188 ? -22.185 2.603 21.746 1.00 96.69 188 PRO A CA 1
ATOM 1548 C C . PRO A 1 188 ? -23.460 2.893 20.940 1.00 96.69 188 PRO A C 1
ATOM 1550 O O . PRO A 1 188 ? -23.382 3.336 19.799 1.00 96.69 188 PRO A O 1
ATOM 1553 N N . LYS A 1 189 ? -24.645 2.679 21.537 1.00 94.88 189 LYS A N 1
ATOM 1554 C CA . LYS A 1 189 ? -25.933 2.910 20.852 1.00 94.88 189 LYS A CA 1
ATOM 1555 C C . LYS A 1 189 ? -26.054 4.350 20.348 1.00 94.88 189 LYS A C 1
ATOM 1557 O O . LYS A 1 189 ? -26.327 4.531 19.177 1.00 94.88 189 LYS A O 1
ATOM 1562 N N . LYS A 1 190 ? -25.742 5.330 21.201 1.00 94.25 190 LYS A N 1
ATOM 1563 C CA . LYS A 1 190 ? -25.777 6.750 20.840 1.00 94.25 190 LYS A CA 1
ATOM 1564 C C . LYS A 1 190 ? -24.955 7.048 19.579 1.00 94.25 190 LYS A C 1
ATOM 1566 O O . LYS A 1 190 ? -25.477 7.635 18.653 1.00 94.25 190 LYS A O 1
ATOM 1571 N N . LEU A 1 191 ? -23.722 6.539 19.497 1.00 95.31 191 LEU A N 1
ATOM 1572 C CA . LEU A 1 191 ? -22.874 6.732 18.314 1.00 95.31 191 LEU A CA 1
ATOM 1573 C C . LEU A 1 191 ? -23.393 5.993 17.077 1.00 95.31 191 LEU A C 1
ATOM 1575 O O . LEU A 1 191 ? -23.216 6.471 15.968 1.00 95.31 191 LEU A O 1
ATOM 1579 N N . ARG A 1 192 ? -24.037 4.833 17.236 1.00 95.44 192 ARG A N 1
ATOM 1580 C CA . ARG A 1 192 ? -24.692 4.171 16.100 1.00 95.44 192 ARG A CA 1
ATOM 1581 C C . ARG A 1 192 ? -25.872 4.976 15.574 1.00 95.44 192 ARG A C 1
ATOM 1583 O O . ARG A 1 192 ? -25.989 5.117 14.365 1.00 95.44 192 ARG A O 1
ATOM 1590 N N . ASP A 1 193 ? -26.703 5.487 16.475 1.00 95.00 193 ASP A N 1
ATOM 1591 C CA . ASP A 1 193 ? -27.882 6.278 16.131 1.00 95.00 193 ASP A CA 1
ATOM 1592 C C . ASP A 1 193 ? -27.442 7.602 15.465 1.00 95.00 193 ASP A C 1
ATOM 1594 O O . ASP A 1 193 ? -27.886 7.904 14.359 1.00 95.00 193 ASP A O 1
ATOM 1598 N N . ASP A 1 194 ? -26.477 8.316 16.063 1.00 93.44 194 ASP A N 1
ATOM 1599 C CA . ASP A 1 194 ? -25.940 9.596 15.565 1.00 93.44 194 ASP A CA 1
ATOM 1600 C C . ASP A 1 194 ? -25.293 9.469 14.167 1.00 93.44 194 ASP A C 1
ATOM 1602 O O . ASP A 1 194 ? -25.373 10.391 13.358 1.00 93.44 194 ASP A O 1
ATOM 1606 N N . PHE A 1 195 ? -24.672 8.324 13.859 1.00 92.88 195 PHE A N 1
ATOM 1607 C CA . PHE A 1 195 ? -23.975 8.078 12.586 1.00 92.88 195 PHE A CA 1
ATOM 1608 C C . PHE A 1 195 ? -24.771 7.188 11.618 1.00 92.88 195 PHE A C 1
ATOM 1610 O O . PHE A 1 195 ? -24.256 6.802 10.565 1.00 92.88 195 PHE A O 1
ATOM 1617 N N . SER A 1 196 ? -26.019 6.837 11.956 1.00 93.31 196 SER A N 1
ATOM 1618 C CA . SER A 1 196 ? -26.863 5.927 11.164 1.00 93.31 196 SER A CA 1
ATOM 1619 C C . SER A 1 196 ? -26.142 4.620 10.784 1.00 93.31 196 SER A C 1
ATOM 1621 O O . SER A 1 196 ? -26.139 4.196 9.623 1.00 93.31 196 SER A O 1
ATOM 1623 N N . ILE A 1 197 ? -25.479 3.999 11.766 1.00 93.44 197 ILE A N 1
ATOM 1624 C CA . ILE A 1 197 ? -24.748 2.733 11.624 1.00 93.44 197 ILE A CA 1
ATOM 1625 C C . ILE A 1 197 ? -25.616 1.599 12.176 1.00 93.44 197 ILE A C 1
ATOM 1627 O O . ILE A 1 197 ? -25.877 1.515 13.378 1.00 93.44 197 ILE A O 1
ATOM 1631 N N . HIS A 1 198 ? -25.997 0.669 11.308 1.00 93.25 198 HIS A N 1
ATOM 1632 C CA . HIS A 1 198 ? -26.874 -0.460 11.623 1.00 93.25 198 HIS A CA 1
ATOM 1633 C C . HIS A 1 198 ? -26.142 -1.785 11.407 1.00 93.25 198 HIS A C 1
ATOM 1635 O O . HIS A 1 198 ? -25.064 -1.824 10.810 1.00 93.25 198 HIS A O 1
ATOM 1641 N N . SER A 1 199 ? -26.715 -2.897 11.874 1.00 92.31 199 SER A N 1
ATOM 1642 C CA . SER A 1 199 ? -26.165 -4.215 11.537 1.00 92.31 199 SER A CA 1
ATOM 1643 C C . SER A 1 199 ? -26.090 -4.368 10.011 1.00 92.31 199 SER A C 1
ATOM 1645 O O . SER A 1 199 ? -27.038 -4.018 9.315 1.00 92.31 199 SER A O 1
ATOM 1647 N N . GLY A 1 200 ? -24.961 -4.853 9.498 1.00 87.88 200 GLY A N 1
ATOM 1648 C CA . GLY A 1 200 ? -24.665 -4.913 8.063 1.00 87.88 200 GLY A CA 1
ATOM 1649 C C . GLY A 1 200 ? -23.983 -3.663 7.495 1.00 87.88 200 GLY A C 1
ATOM 1650 O O . GLY A 1 200 ? -23.478 -3.713 6.381 1.00 87.88 200 GLY A O 1
ATOM 1651 N N . THR A 1 201 ? -23.903 -2.557 8.245 1.00 90.94 201 THR A N 1
ATOM 1652 C CA . THR A 1 201 ? -23.150 -1.373 7.801 1.00 90.94 201 THR A CA 1
ATOM 1653 C C . THR A 1 201 ? -21.656 -1.682 7.758 1.00 90.94 201 THR A C 1
ATOM 1655 O O . THR A 1 201 ? -21.085 -2.147 8.749 1.00 90.94 201 THR A O 1
ATOM 1658 N N . MET A 1 202 ? -21.030 -1.401 6.614 1.00 91.69 202 MET A N 1
ATOM 1659 C CA . MET A 1 202 ? -19.591 -1.542 6.427 1.00 91.69 202 MET A CA 1
ATOM 1660 C C . MET A 1 202 ? -18.872 -0.275 6.895 1.00 91.69 202 MET A C 1
ATOM 1662 O O . MET A 1 202 ? -19.225 0.842 6.511 1.00 91.69 202 MET A O 1
ATOM 1666 N N . LEU A 1 203 ? -17.860 -0.458 7.738 1.00 92.94 203 LEU A N 1
ATOM 1667 C CA . LEU A 1 203 ? -17.025 0.608 8.271 1.00 92.94 203 LEU A CA 1
ATOM 1668 C C . LEU A 1 203 ? -15.598 0.428 7.776 1.00 92.94 203 LEU A C 1
ATOM 1670 O O . LEU A 1 203 ? -15.022 -0.652 7.896 1.00 92.94 203 LEU A O 1
ATOM 1674 N N . LYS A 1 204 ? -15.022 1.506 7.259 1.00 92.81 204 LYS A N 1
ATOM 1675 C CA . LYS A 1 204 ? -13.605 1.617 6.940 1.00 92.81 204 LYS A CA 1
ATOM 1676 C C . LYS A 1 204 ? -12.865 2.088 8.181 1.00 92.81 204 LYS A C 1
ATOM 1678 O O . LYS A 1 204 ? -13.244 3.080 8.798 1.00 92.81 204 LYS A O 1
ATOM 1683 N N . ILE A 1 205 ? -11.806 1.378 8.539 1.00 93.44 205 ILE A N 1
ATOM 1684 C CA . ILE A 1 205 ? -10.996 1.641 9.720 1.00 93.44 205 ILE A CA 1
ATOM 1685 C C . ILE A 1 205 ? -9.642 2.178 9.270 1.00 93.44 205 ILE A C 1
ATOM 1687 O O . ILE A 1 205 ? -8.841 1.486 8.636 1.00 93.44 205 ILE A O 1
ATOM 1691 N N . LYS A 1 206 ? -9.390 3.441 9.608 1.00 90.75 206 LYS A N 1
ATOM 1692 C CA . LYS A 1 206 ? -8.115 4.123 9.379 1.00 90.75 206 LYS A CA 1
ATOM 1693 C C . LYS A 1 206 ? -7.313 4.172 10.676 1.00 90.75 206 LYS A C 1
ATOM 1695 O O . LYS A 1 206 ? -7.872 4.250 11.766 1.00 90.75 206 LYS A O 1
ATOM 1700 N N . LYS A 1 207 ? -5.989 4.162 10.539 1.00 87.44 207 LYS A N 1
ATOM 1701 C CA . LYS A 1 207 ? -5.032 4.310 11.640 1.00 87.44 207 LYS A CA 1
ATOM 1702 C C . LYS A 1 207 ? -4.428 5.708 11.583 1.00 87.44 207 LYS A C 1
ATOM 1704 O O . LYS A 1 207 ? -3.976 6.121 10.517 1.00 87.44 207 LYS A O 1
ATOM 1709 N N . SER A 1 208 ? -4.402 6.421 12.703 1.00 82.69 208 SER A N 1
ATOM 1710 C CA . SER A 1 208 ? -3.716 7.715 12.809 1.00 82.69 208 SER A CA 1
ATOM 1711 C C . SER A 1 208 ? -3.313 7.977 14.255 1.00 82.69 208 SER A C 1
ATOM 1713 O O . SER A 1 208 ? -4.153 7.861 15.135 1.00 82.69 208 SER A O 1
ATOM 1715 N N . ASN A 1 209 ? -2.046 8.312 14.522 1.00 80.88 209 ASN A N 1
ATOM 1716 C CA . ASN A 1 209 ? -1.564 8.766 15.838 1.00 80.88 209 ASN A CA 1
ATOM 1717 C C . ASN A 1 209 ? -2.068 7.951 17.054 1.00 80.88 209 ASN A C 1
ATOM 1719 O O . ASN A 1 209 ? -2.554 8.531 18.021 1.00 80.88 209 ASN A O 1
ATOM 1723 N N . LYS A 1 210 ? -1.942 6.613 17.022 1.00 85.94 210 LYS A N 1
ATOM 1724 C CA . LYS A 1 210 ? -2.443 5.681 18.067 1.00 85.94 210 LYS A CA 1
ATOM 1725 C C . LYS A 1 210 ? -3.972 5.661 18.238 1.00 85.94 210 LYS A C 1
ATOM 1727 O O . LYS A 1 210 ? -4.492 5.304 19.292 1.00 85.94 210 LYS A O 1
ATOM 1732 N N . GLN A 1 211 ? -4.699 6.045 17.196 1.00 90.69 211 GLN A N 1
ATOM 1733 C CA . GLN A 1 211 ? -6.156 6.062 17.156 1.00 90.69 211 GLN A CA 1
ATOM 1734 C C . GLN A 1 211 ? -6.659 5.214 15.991 1.00 90.69 211 GLN A C 1
ATOM 1736 O O . GLN A 1 211 ? -6.039 5.157 14.921 1.00 90.69 211 GLN A O 1
ATOM 1741 N N . LEU A 1 212 ? -7.822 4.602 16.195 1.00 93.00 212 LEU A N 1
ATOM 1742 C CA . LEU A 1 212 ? -8.631 4.036 15.123 1.00 93.00 212 LEU A CA 1
ATOM 1743 C C . LEU A 1 212 ? -9.719 5.038 14.759 1.00 93.00 212 LEU A C 1
ATOM 1745 O O . LEU A 1 212 ? -10.411 5.551 15.634 1.00 93.00 212 LEU A O 1
ATOM 1749 N N . ILE A 1 213 ? -9.888 5.298 13.471 1.00 93.44 213 ILE A N 1
ATOM 1750 C CA . ILE A 1 213 ? -10.929 6.177 12.942 1.00 93.44 213 ILE A CA 1
ATOM 1751 C C . ILE A 1 213 ? -11.887 5.306 12.141 1.00 93.44 213 ILE A C 1
ATOM 1753 O O . ILE A 1 213 ? -11.459 4.634 11.202 1.00 93.44 213 ILE A O 1
ATOM 1757 N N . LEU A 1 214 ? -13.161 5.301 12.524 1.00 94.38 214 LEU A N 1
ATOM 1758 C CA . LEU A 1 214 ? -14.225 4.603 11.817 1.00 94.38 214 LEU A CA 1
ATOM 1759 C C . LEU A 1 214 ? -14.945 5.583 10.894 1.00 94.38 214 LEU A C 1
ATOM 1761 O O . LEU A 1 214 ? -15.502 6.583 11.351 1.00 94.38 214 LEU A O 1
ATOM 1765 N N . GLU A 1 215 ? -14.965 5.245 9.614 1.00 92.31 215 GLU A N 1
ATOM 1766 C CA . GLU A 1 215 ? -15.679 5.957 8.562 1.00 92.31 215 GLU A CA 1
ATOM 1767 C C . GLU A 1 215 ? -16.737 5.022 7.974 1.00 92.31 215 GLU A C 1
ATOM 1769 O O . GLU A 1 215 ? -16.453 3.869 7.636 1.00 92.31 215 GLU A O 1
ATOM 1774 N N . LYS A 1 216 ? -17.976 5.497 7.867 1.00 91.50 216 LYS A N 1
ATOM 1775 C CA . LYS A 1 216 ? -19.051 4.732 7.236 1.00 91.50 216 LYS A CA 1
ATOM 1776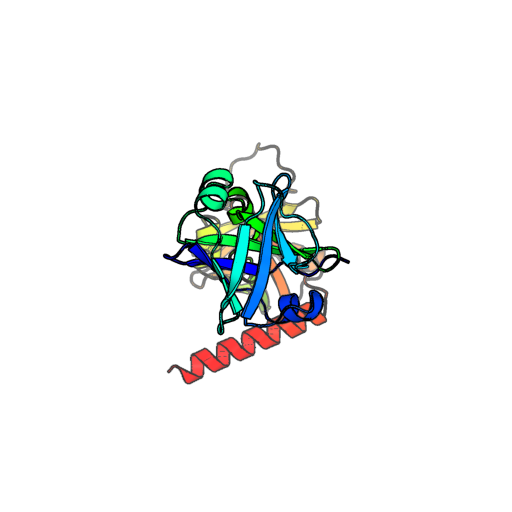 C C . LYS A 1 216 ? -18.828 4.693 5.726 1.00 91.50 216 LYS A C 1
ATOM 1778 O O . LYS A 1 216 ? -18.638 5.731 5.104 1.00 91.50 216 LYS A O 1
ATOM 1783 N N . VAL A 1 217 ? -18.871 3.501 5.134 1.00 88.19 217 VAL A N 1
ATOM 1784 C CA . VAL A 1 217 ? -18.742 3.345 3.680 1.00 88.19 217 VAL A CA 1
ATOM 1785 C C . VAL A 1 217 ? -20.125 3.425 3.046 1.00 88.19 217 VAL A C 1
ATOM 1787 O O . VAL A 1 217 ? -20.983 2.594 3.332 1.00 88.19 217 VAL A O 1
ATOM 1790 N N . GLU A 1 218 ? -20.335 4.413 2.179 1.00 84.94 218 GLU A N 1
ATOM 1791 C CA . GLU A 1 218 ? -21.610 4.605 1.464 1.00 84.94 218 GLU A CA 1
ATOM 1792 C C . GLU A 1 218 ? -21.527 4.231 -0.023 1.00 84.94 218 GLU A C 1
ATOM 1794 O O . GLU A 1 218 ? -22.545 4.055 -0.683 1.00 84.94 218 GLU A O 1
ATOM 1799 N N . ASN A 1 219 ? -20.318 4.076 -0.567 1.00 84.19 219 ASN A N 1
ATOM 1800 C CA . ASN A 1 219 ? -20.113 3.802 -1.985 1.00 84.19 219 ASN A CA 1
ATOM 1801 C C . ASN A 1 219 ? -20.334 2.314 -2.317 1.00 84.19 219 ASN A C 1
ATOM 1803 O O . ASN A 1 219 ? -19.515 1.463 -1.967 1.00 84.19 219 ASN A O 1
ATOM 1807 N N . GLU A 1 220 ? -21.396 2.006 -3.064 1.00 76.81 220 GLU A N 1
ATOM 1808 C CA . GLU A 1 220 ? -21.759 0.640 -3.483 1.00 76.81 220 GLU A CA 1
ATOM 1809 C C . GLU A 1 220 ? -20.660 -0.081 -4.279 1.00 76.81 220 GLU A C 1
ATOM 1811 O O . GLU A 1 220 ? -20.484 -1.296 -4.141 1.00 76.81 220 GLU A O 1
ATOM 1816 N N . LYS A 1 221 ? -19.878 0.652 -5.085 1.00 74.88 221 LYS A N 1
ATOM 1817 C CA . LYS A 1 221 ? -18.753 0.072 -5.837 1.00 74.88 221 LYS A CA 1
ATOM 1818 C C . LYS A 1 221 ? -17.613 -0.336 -4.906 1.00 74.88 221 LYS A C 1
ATOM 1820 O O . LYS A 1 221 ? -16.998 -1.379 -5.120 1.00 74.88 221 LYS A O 1
ATOM 1825 N N . GLU A 1 222 ? -17.348 0.462 -3.868 1.00 79.44 222 GLU A N 1
ATOM 1826 C CA . GLU A 1 222 ? -16.351 0.135 -2.839 1.00 79.44 222 GLU A CA 1
ATOM 1827 C C . GLU A 1 222 ? -16.808 -1.084 -2.027 1.00 79.44 222 GLU A C 1
ATOM 1829 O O . GLU A 1 222 ? -16.035 -2.024 -1.864 1.00 79.44 222 GLU A O 1
ATOM 1834 N N . ILE A 1 223 ? -18.082 -1.129 -1.624 1.00 76.50 223 ILE A N 1
ATOM 1835 C CA . ILE A 1 223 ? -18.686 -2.276 -0.926 1.00 76.50 223 ILE A CA 1
ATOM 1836 C C . ILE A 1 223 ? -18.553 -3.565 -1.747 1.00 76.50 223 ILE A C 1
ATOM 1838 O O . ILE A 1 223 ? -18.046 -4.568 -1.247 1.00 76.50 223 ILE A O 1
ATOM 1842 N N . SER A 1 224 ? -18.953 -3.534 -3.019 1.00 73.38 224 SER A N 1
ATOM 1843 C CA . SER A 1 224 ? -18.937 -4.716 -3.893 1.00 73.38 224 SER A CA 1
ATOM 1844 C C . SER A 1 224 ? -17.519 -5.247 -4.135 1.00 73.38 224 SER A C 1
ATOM 1846 O O . SER A 1 224 ? -17.293 -6.459 -4.125 1.00 73.38 224 SER A O 1
ATOM 1848 N N . SER A 1 225 ? -16.551 -4.341 -4.306 1.00 77.12 225 SER A N 1
ATOM 1849 C CA . SER A 1 225 ? -15.134 -4.684 -4.465 1.00 77.12 225 SER A CA 1
ATOM 1850 C C . SER A 1 225 ? -14.575 -5.387 -3.223 1.00 77.12 225 SER A C 1
ATOM 1852 O O . SER A 1 225 ? -13.966 -6.451 -3.330 1.00 77.12 225 SER A O 1
ATOM 1854 N N . VAL A 1 226 ? -14.843 -4.840 -2.032 1.00 76.38 226 VAL A N 1
ATOM 1855 C CA . VAL A 1 226 ? -14.358 -5.395 -0.757 1.00 76.38 226 VAL A CA 1
ATOM 1856 C C . VAL A 1 226 ? -14.967 -6.767 -0.474 1.00 76.38 226 VAL A C 1
ATOM 1858 O O . VAL A 1 226 ? -14.247 -7.689 -0.093 1.00 76.38 226 VAL A O 1
ATOM 1861 N N . LEU A 1 227 ? -16.276 -6.931 -0.688 1.00 75.94 227 LEU A N 1
ATOM 1862 C CA . LEU A 1 227 ? -16.945 -8.219 -0.489 1.00 75.94 227 LEU A CA 1
ATOM 1863 C C . LEU A 1 227 ? -16.383 -9.302 -1.418 1.00 75.94 227 LEU A C 1
ATOM 1865 O O . LEU A 1 227 ? -16.159 -10.424 -0.969 1.00 75.94 227 LEU A O 1
ATOM 1869 N N . SER A 1 228 ? -16.092 -8.958 -2.677 1.00 73.62 228 SER A N 1
ATOM 1870 C CA . SER A 1 228 ? -15.476 -9.889 -3.635 1.00 73.62 228 SER A CA 1
ATOM 1871 C C . SER A 1 228 ? -14.099 -10.361 -3.146 1.00 73.62 228 SER A C 1
ATOM 1873 O O . SER A 1 228 ? -13.845 -11.560 -3.080 1.00 73.62 228 SER A O 1
ATOM 1875 N N . GLN A 1 229 ? -13.252 -9.436 -2.678 1.00 72.44 229 GLN A N 1
ATOM 1876 C CA . GLN A 1 229 ? -11.926 -9.759 -2.132 1.00 72.44 229 GLN A CA 1
ATOM 1877 C C . GLN A 1 229 ? -11.987 -10.647 -0.877 1.00 72.44 229 GLN A C 1
ATOM 1879 O O . GLN A 1 229 ? -11.163 -11.545 -0.710 1.00 72.44 229 GLN A O 1
ATOM 1884 N N . GLN A 1 230 ? -12.955 -10.410 0.017 1.00 71.19 230 GLN A N 1
ATOM 1885 C CA . GLN A 1 230 ? -13.137 -11.223 1.226 1.00 71.19 230 GLN A CA 1
ATOM 1886 C C . GLN A 1 230 ? -13.602 -12.650 0.903 1.00 71.19 230 GLN A C 1
ATOM 1888 O O . GLN A 1 230 ? -13.182 -13.594 1.575 1.00 71.19 230 GLN A O 1
ATOM 1893 N N . ILE A 1 231 ? -14.438 -12.817 -0.127 1.00 71.50 231 ILE A N 1
ATOM 1894 C CA . ILE A 1 231 ? -14.869 -14.132 -0.616 1.00 71.50 231 ILE A CA 1
ATOM 1895 C C . ILE A 1 231 ? -13.676 -14.894 -1.199 1.00 71.50 231 ILE A C 1
ATOM 1897 O O . ILE A 1 231 ? -13.449 -16.040 -0.809 1.00 71.50 231 ILE A O 1
ATOM 1901 N N . ASP A 1 232 ? -12.883 -14.253 -2.060 1.00 67.94 232 ASP A N 1
ATOM 1902 C CA . ASP A 1 232 ? -11.701 -14.869 -2.670 1.00 67.94 232 ASP A CA 1
ATOM 1903 C C . ASP A 1 232 ? -10.692 -15.328 -1.605 1.00 67.94 232 ASP A C 1
ATOM 1905 O O . ASP A 1 232 ? -10.224 -16.468 -1.635 1.00 67.94 232 ASP A O 1
ATOM 1909 N N . ALA A 1 233 ? -10.419 -14.486 -0.600 1.00 67.94 233 ALA A N 1
ATOM 1910 C CA . ALA A 1 233 ? -9.536 -14.832 0.516 1.00 67.94 233 ALA A CA 1
ATOM 1911 C C . ALA A 1 233 ? -10.054 -16.037 1.326 1.00 67.94 233 ALA A C 1
ATOM 1913 O O . ALA A 1 233 ? -9.286 -16.943 1.656 1.00 67.94 233 ALA A O 1
ATOM 1914 N N . ALA A 1 234 ? -11.361 -16.087 1.607 1.00 68.38 234 ALA A N 1
ATOM 1915 C CA . ALA A 1 234 ? -11.979 -17.193 2.339 1.00 68.38 234 ALA A CA 1
ATOM 1916 C C . ALA A 1 234 ? -11.978 -18.514 1.547 1.00 68.38 234 ALA A C 1
ATOM 1918 O O . ALA A 1 234 ? -11.891 -19.589 2.143 1.00 68.38 234 ALA A O 1
ATOM 1919 N N . ILE A 1 235 ? -12.072 -18.456 0.214 1.00 67.50 235 ILE A N 1
ATOM 1920 C CA . ILE A 1 235 ? -11.952 -19.631 -0.661 1.00 67.50 235 ILE A CA 1
ATOM 1921 C C . ILE A 1 235 ? -10.512 -20.161 -0.637 1.00 67.50 235 ILE A C 1
ATOM 1923 O O . ILE A 1 235 ? -10.310 -21.360 -0.438 1.00 67.50 235 ILE A O 1
ATOM 1927 N N . VAL A 1 236 ? -9.514 -19.281 -0.768 1.00 65.06 236 VAL A N 1
ATOM 1928 C CA . VAL A 1 236 ? -8.087 -19.651 -0.728 1.00 65.06 236 VAL A CA 1
ATOM 1929 C C . VAL A 1 236 ? -7.705 -20.296 0.611 1.00 65.06 236 VAL A C 1
ATOM 1931 O O . VAL A 1 236 ? -7.008 -21.312 0.625 1.00 65.06 236 VAL A O 1
ATOM 1934 N N . GLU A 1 237 ? -8.199 -19.779 1.740 1.00 67.25 237 GLU A N 1
ATOM 1935 C CA . GLU A 1 237 ? -7.929 -20.361 3.066 1.00 67.25 237 GLU A CA 1
ATOM 1936 C C . GLU A 1 237 ? -8.560 -21.757 3.247 1.00 67.25 237 GLU A C 1
ATOM 1938 O O . GLU A 1 237 ? -8.033 -22.600 3.972 1.00 67.25 237 GLU A O 1
ATOM 1943 N N . LYS A 1 238 ? -9.691 -22.029 2.582 1.00 64.44 238 LYS A N 1
ATOM 1944 C CA . LYS A 1 238 ? -10.357 -23.341 2.641 1.00 64.44 238 LYS A CA 1
ATOM 1945 C C . LYS A 1 238 ? -9.715 -24.391 1.742 1.00 64.44 238 LYS A C 1
ATOM 1947 O O . LYS A 1 238 ? -9.837 -25.568 2.044 1.00 64.44 238 LYS A O 1
ATOM 1952 N N . LEU A 1 239 ? -9.073 -23.977 0.651 1.00 55.88 239 LEU A N 1
ATOM 1953 C CA . LEU A 1 239 ? -8.379 -24.872 -0.284 1.00 55.88 239 LEU A CA 1
ATOM 1954 C C . LEU A 1 239 ? -6.938 -25.193 0.143 1.00 55.88 239 LEU A C 1
ATOM 1956 O O . LEU A 1 239 ? -6.312 -26.075 -0.435 1.00 55.88 239 LEU A O 1
ATOM 1960 N N . SER A 1 240 ? -6.401 -24.470 1.128 1.00 52.66 240 SER A N 1
ATOM 1961 C CA . SER A 1 240 ? -5.048 -24.659 1.674 1.00 52.66 240 SER A CA 1
ATOM 1962 C C . SER A 1 240 ? -5.010 -25.514 2.952 1.00 52.66 240 SER A C 1
ATOM 1964 O O . SER A 1 240 ? -3.951 -25.644 3.567 1.00 52.66 240 SER A O 1
ATOM 1966 N N . LYS A 1 241 ? -6.144 -26.112 3.336 1.00 44.09 241 LYS A N 1
ATOM 1967 C CA . LYS A 1 241 ? -6.307 -27.075 4.438 1.00 44.09 241 LYS A CA 1
ATOM 1968 C C . LYS A 1 241 ? -6.780 -28.413 3.884 1.00 44.09 241 LYS A C 1
ATOM 1970 O O . LYS A 1 241 ? -6.363 -29.440 4.459 1.00 44.09 241 LYS A O 1
#

Secondary structure (DSSP, 8-state):
-BPPPEEEE--TTSEEEPPHHHHHHHT--TT-EEEEEEETTEEEEEE--TTS---TT-EEEEPPTTSEEEPPHHHHHHTT--TT-EEEEEEETTEEEEEEPPGGGHHHH---S---PEEEE-BTTEEE--HHHHHTTT--TT-EEEEEE-TTS-EEEEE---------SPEEEEEEEE--TTSEEEPPHHHHHHTT--TT-EEEEEEETTEEEEEE---HHHHHHHHHHHHHHHHHHHH--

Sequence (241 aa):
MRTKKEECIIDEMGRVFLPSLFMQLTKLETNDKVFLRSCDDWIIIDHHDENVPVPSHIFIRTIDHMSRIVIPKSLRDDYELKPFDYVELYVVEQQIVMKKRDEKSIALSQKPAAPPPYYATLTGRQIQLTSELLTSVELDANMEVQFFINQENNIVIQKYEMSFGKKTTLTFTAQSRKIDDRFRLTIPKKLRDDFSIHSGTMLKIKKSNKQLILEKVENEKEISSVLSQQIDAAIVEKLSK

pLDDT: mean 83.5, std 14.86, range [33.84, 97.19]

Organism: Priestia megaterium (strain DSM 319 / IMG 1521) (NCBI:txid592022)

InterPro domains:
  IPR007159 SpoVT-AbrB domain [PS51740] (58-103)
  IPR007159 SpoVT-AbrB domain [SM00966] (61-104)
  IPR007159 SpoVT-AbrB domain [SM00966] (177-222)
  IPR007159 SpoVT-AbrB domain [TIGR01439] (177-217)
  IPR037914 SpoVT-AbrB domain superfamily [SSF89447] (57-103)
  IPR037914 SpoVT-AbrB domain superfamily [SSF89447] (173-219)
  IPR052975 Repressor-like protein SSo7c3-like [PTHR34860] (175-231)